Protein AF-A0A3D5P373-F1 (afdb_monomer)

Radius of gyration: 26.05 Å; Cα contacts (8 Å, |Δi|>4): 337; chains: 1; bounding box: 67×31×70 Å

pLDDT: mean 90.07, std 5.26, range [68.56, 98.38]

Sequence (192 aa):
IANFGSASASSGVGEIRVSDGIQCSETTLNWNDISPGEQFTTNQSISLVFSETMFPGDTPEIDLITATDTLRQVLHLRSPGPFDPSVTDNYGYRVFGSEDLAYTKAPTFNWYEIDRLNTGPGFPLNIHDEGDEEDATLVVQLPFPVKYYGRVYTQATVCSNGWVAMGVSPEVSFRNRTIPSPAGPYAMIAPF

Nearest PDB structures (foldseek):
  9fyn-assembly1_A  TM=6.570E-01  e=1.487E-01  Trueperella pyogenes
  8u01-assembly1_A  TM=3.762E-01  e=2.260E+00  Phocaeicola plebeius
  3zy7-assembly1_B  TM=3.314E-01  e=7.900E+00  Mus musculus

Structure (mmCIF, N/CA/C/O backbone):
data_AF-A0A3D5P373-F1
#
_entry.id   AF-A0A3D5P373-F1
#
loop_
_atom_site.group_PDB
_atom_site.id
_atom_site.type_symbol
_atom_site.label_atom_id
_atom_site.label_alt_id
_atom_site.label_comp_id
_atom_site.label_asym_id
_atom_site.label_entity_id
_atom_site.label_seq_id
_atom_site.pdbx_PDB_ins_code
_atom_site.Cartn_x
_atom_site.Cartn_y
_atom_site.Cartn_z
_atom_site.occupancy
_atom_site.B_iso_or_equiv
_atom_site.auth_seq_id
_atom_site.auth_comp_id
_atom_site.auth_asym_id
_atom_site.auth_atom_id
_atom_site.pdbx_PDB_model_num
ATOM 1 N N . ILE A 1 1 ? -22.237 3.006 28.352 1.00 78.56 1 ILE A N 1
ATOM 2 C CA . ILE A 1 1 ? -22.986 1.852 27.790 1.00 78.56 1 ILE A CA 1
ATOM 3 C C . ILE A 1 1 ? -24.469 2.160 27.948 1.00 78.56 1 ILE A C 1
ATOM 5 O O . ILE A 1 1 ? -24.850 2.573 29.034 1.00 78.56 1 ILE A O 1
ATOM 9 N N . ALA A 1 2 ? -25.282 2.031 26.901 1.00 80.81 2 ALA A N 1
ATOM 10 C CA . ALA A 1 2 ? -26.723 2.299 26.959 1.00 80.81 2 ALA A CA 1
ATOM 11 C C . ALA A 1 2 ? -27.509 1.014 26.682 1.00 80.81 2 ALA A C 1
ATOM 13 O O . ALA A 1 2 ? -27.131 0.259 25.786 1.00 80.81 2 ALA A O 1
ATOM 14 N N . ASN A 1 3 ? -28.583 0.765 27.434 1.00 82.69 3 ASN A N 1
ATOM 15 C CA . ASN A 1 3 ? -29.442 -0.396 27.220 1.00 82.69 3 ASN A CA 1
ATOM 16 C C . ASN A 1 3 ? -30.691 -0.004 26.415 1.00 82.69 3 ASN A C 1
ATOM 18 O O . ASN A 1 3 ? -31.627 0.579 26.955 1.00 82.69 3 ASN A O 1
ATOM 22 N N . PHE A 1 4 ? -30.723 -0.358 25.129 1.00 83.81 4 PHE A N 1
ATOM 23 C CA . PHE A 1 4 ? -31.891 -0.163 24.255 1.00 83.81 4 PHE A CA 1
ATOM 24 C C . PHE A 1 4 ? -32.815 -1.393 24.179 1.00 83.81 4 PHE A C 1
ATOM 26 O O . PHE A 1 4 ? -33.780 -1.394 23.415 1.00 83.81 4 PHE A O 1
ATOM 33 N N . GLY A 1 5 ? -32.512 -2.456 24.930 1.00 81.62 5 GLY A N 1
ATOM 34 C CA . GLY A 1 5 ? -33.303 -3.681 24.978 1.00 81.62 5 GLY A CA 1
ATOM 35 C C . GLY A 1 5 ? -34.534 -3.568 25.879 1.00 81.62 5 GLY A C 1
ATOM 36 O O . GLY A 1 5 ? -34.741 -2.583 26.582 1.00 81.62 5 GLY A O 1
ATOM 37 N N . SER A 1 6 ? -35.356 -4.618 25.882 1.00 86.19 6 SER A N 1
ATOM 38 C CA . SER A 1 6 ? -36.573 -4.704 26.702 1.00 86.19 6 SER A CA 1
ATOM 39 C C . SER A 1 6 ? -36.360 -5.348 28.080 1.00 86.19 6 SER A C 1
ATOM 41 O O . SER A 1 6 ? -37.318 -5.490 28.836 1.00 86.19 6 SER A O 1
ATOM 43 N N . ALA A 1 7 ? -35.135 -5.771 28.405 1.00 86.81 7 ALA A N 1
ATOM 44 C CA . ALA A 1 7 ? -34.771 -6.407 29.672 1.00 86.81 7 ALA A CA 1
ATOM 45 C C . ALA A 1 7 ? -33.550 -5.717 30.294 1.00 86.81 7 ALA A C 1
ATOM 47 O O . ALA A 1 7 ? -32.725 -5.155 29.573 1.00 86.81 7 ALA A O 1
ATOM 48 N N . SER A 1 8 ? -33.437 -5.753 31.624 1.00 84.81 8 SER A N 1
ATOM 49 C CA . SER A 1 8 ? -32.273 -5.201 32.321 1.00 84.81 8 SER A CA 1
ATOM 50 C C . SER A 1 8 ? -31.006 -5.966 31.946 1.00 84.81 8 SER A C 1
ATOM 52 O O . SER A 1 8 ? -30.991 -7.197 31.971 1.00 84.81 8 SER A O 1
ATOM 54 N N . ALA A 1 9 ? -29.938 -5.236 31.639 1.00 83.06 9 ALA A N 1
ATOM 55 C CA . ALA A 1 9 ? -28.603 -5.801 31.544 1.00 83.06 9 ALA A CA 1
ATOM 56 C C . ALA A 1 9 ? -28.054 -5.962 32.963 1.00 83.06 9 ALA A C 1
ATOM 58 O O . ALA A 1 9 ? -28.060 -4.999 33.730 1.00 83.06 9 ALA A O 1
ATOM 59 N N . SER A 1 10 ? -27.602 -7.161 33.323 1.00 86.81 10 SER A N 1
ATOM 60 C CA . SER A 1 10 ? -26.952 -7.388 34.612 1.00 86.81 10 SER A CA 1
ATOM 61 C C . SER A 1 10 ? -25.576 -6.724 34.659 1.00 86.81 10 SER A C 1
ATOM 63 O O . SER A 1 10 ? -24.918 -6.551 33.627 1.00 86.81 10 SER A O 1
ATOM 65 N N . SER A 1 11 ? -25.120 -6.409 35.867 1.00 88.56 11 SER A N 1
ATOM 66 C CA . SER A 1 11 ? -23.744 -6.031 36.154 1.00 88.56 11 SER A CA 1
ATOM 67 C C . SER A 1 11 ? -22.792 -7.071 35.584 1.00 88.56 11 SER A C 1
ATOM 69 O O . SER A 1 11 ? -23.089 -8.269 35.519 1.00 88.56 11 SER A O 1
ATOM 71 N N . GLY A 1 12 ? -21.659 -6.592 35.098 1.00 88.44 12 GLY A N 1
ATOM 72 C CA . GLY A 1 12 ? -20.774 -7.427 34.317 1.00 88.44 12 GLY A CA 1
ATOM 73 C C . GLY A 1 12 ? -19.436 -6.778 34.054 1.00 88.44 12 GLY A C 1
ATOM 74 O O . GLY A 1 12 ? -19.184 -5.621 34.394 1.00 88.44 12 GLY A O 1
ATOM 75 N N . VAL A 1 13 ? -18.586 -7.586 33.436 1.00 90.88 13 VAL A N 1
ATOM 76 C CA . VAL A 1 13 ? -17.274 -7.200 32.946 1.00 90.88 13 VAL A CA 1
ATOM 77 C C . VAL A 1 13 ? -17.213 -7.505 31.457 1.00 90.88 13 VAL A C 1
ATOM 79 O O . VAL A 1 13 ? -17.731 -8.528 31.000 1.00 90.88 13 VAL A O 1
ATOM 82 N N . GLY A 1 14 ? -16.597 -6.608 30.701 1.00 90.88 14 GLY A N 1
ATOM 83 C CA . GLY A 1 14 ? -16.311 -6.790 29.285 1.00 90.88 14 GLY A CA 1
ATOM 84 C C . GLY A 1 14 ? -14.823 -6.643 29.028 1.00 90.88 14 GLY A C 1
ATOM 85 O O . GLY A 1 14 ? -14.145 -5.891 29.725 1.00 90.88 14 GLY A O 1
ATOM 86 N N . GLU A 1 15 ? -14.327 -7.373 28.038 1.00 94.94 15 GLU A N 1
ATOM 87 C CA . GLU A 1 15 ? -12.959 -7.270 27.539 1.00 94.94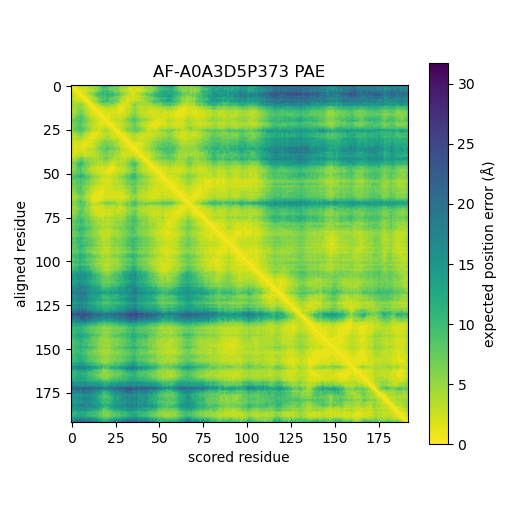 15 GLU A CA 1
ATOM 88 C C . GLU A 1 15 ? -12.877 -6.102 26.553 1.00 94.94 15 GLU A C 1
ATOM 90 O O . GLU A 1 15 ? -13.690 -5.995 25.636 1.00 94.94 15 GLU A O 1
ATOM 95 N N . ILE A 1 16 ? -11.894 -5.227 26.737 1.00 94.69 16 ILE A N 1
ATOM 96 C CA . ILE A 1 16 ? -11.556 -4.185 25.772 1.00 94.69 16 ILE A CA 1
ATOM 97 C C . ILE A 1 16 ? -10.534 -4.773 24.806 1.00 94.69 16 ILE A C 1
ATOM 99 O O . ILE A 1 16 ? -9.426 -5.136 25.206 1.00 94.69 16 ILE A O 1
ATOM 103 N N . ARG A 1 17 ? -10.890 -4.815 23.525 1.00 95.62 17 ARG A N 1
ATOM 104 C CA . ARG A 1 17 ? -9.990 -5.165 22.430 1.00 95.62 17 ARG A CA 1
ATOM 105 C C . ARG A 1 17 ? -9.795 -3.953 21.534 1.00 95.62 17 ARG A C 1
ATOM 107 O O . ARG A 1 17 ? -10.743 -3.242 21.225 1.00 95.62 17 ARG A O 1
ATOM 114 N N . VAL A 1 18 ? -8.560 -3.715 21.123 1.00 95.62 18 VAL A N 1
ATOM 115 C CA . VAL A 1 18 ? -8.194 -2.611 20.230 1.00 95.62 18 VAL A CA 1
ATOM 116 C C . VAL A 1 18 ? -7.565 -3.168 18.960 1.00 95.62 18 VAL A C 1
ATOM 118 O O . VAL A 1 18 ? -7.015 -4.271 18.984 1.00 95.62 18 VAL A O 1
ATOM 121 N N . SER A 1 19 ? -7.657 -2.426 17.856 1.00 94.81 19 SER A N 1
ATOM 122 C CA . SER A 1 19 ? -6.958 -2.778 16.617 1.00 94.81 19 SER A CA 1
ATOM 123 C C . SER A 1 19 ? -5.446 -2.913 16.809 1.00 94.81 19 SER A C 1
ATOM 125 O O . SER A 1 19 ? -4.847 -2.286 17.688 1.00 94.81 19 SER A O 1
ATOM 127 N N . ASP A 1 20 ? -4.824 -3.689 15.921 1.00 91.62 20 ASP A N 1
ATOM 128 C CA . ASP A 1 20 ? -3.372 -3.817 15.847 1.00 91.62 20 ASP A CA 1
ATOM 129 C C . ASP A 1 20 ? -2.694 -2.441 15.763 1.00 91.62 20 ASP A C 1
ATOM 131 O O . ASP A 1 20 ? -3.172 -1.510 15.111 1.00 91.62 20 ASP A O 1
ATOM 135 N N . GLY A 1 21 ? -1.556 -2.308 16.447 1.00 91.00 21 GLY A N 1
ATOM 136 C CA . GLY A 1 21 ? -0.834 -1.041 16.526 1.00 91.00 21 GLY A CA 1
ATOM 137 C C . GLY A 1 21 ? -1.411 -0.048 17.539 1.00 91.00 21 GLY A C 1
ATOM 138 O O . GLY A 1 21 ? -0.974 1.102 17.543 1.00 91.00 21 GLY A O 1
ATOM 139 N N . ILE A 1 22 ? -2.341 -0.465 18.404 1.00 94.88 22 ILE A N 1
ATOM 140 C CA . ILE A 1 22 ? -2.790 0.303 19.571 1.00 94.88 22 ILE A CA 1
ATOM 141 C C . ILE A 1 22 ? -2.496 -0.490 20.841 1.00 94.88 22 ILE A C 1
ATOM 143 O O . ILE A 1 22 ? -2.782 -1.680 20.936 1.00 94.88 22 ILE A O 1
ATOM 147 N N . GLN A 1 23 ? -1.944 0.186 21.843 1.00 93.69 23 GLN A N 1
ATOM 148 C CA . GLN A 1 23 ? -1.860 -0.320 23.207 1.00 93.69 23 GLN A CA 1
ATOM 149 C C . GLN A 1 23 ? -2.896 0.394 24.070 1.00 93.69 23 GLN A C 1
ATOM 151 O O . GLN A 1 23 ? -3.011 1.618 24.019 1.00 93.69 23 GLN A O 1
ATOM 156 N N . CYS A 1 24 ? -3.635 -0.370 24.870 1.00 94.38 24 CYS A N 1
ATOM 157 C CA . CYS A 1 24 ? -4.610 0.154 25.818 1.00 94.38 24 CYS A CA 1
ATOM 158 C C . CYS A 1 24 ? -4.124 -0.100 27.248 1.00 94.38 24 CYS A C 1
ATOM 160 O O . CYS A 1 24 ? -3.655 -1.196 27.551 1.00 94.38 24 CYS A O 1
ATOM 162 N N . SER A 1 25 ? -4.240 0.898 28.127 1.00 93.69 25 SER A N 1
ATOM 163 C CA . SER A 1 25 ? -3.857 0.766 29.542 1.00 93.69 25 SER A CA 1
ATOM 164 C C . SER A 1 25 ? -4.735 -0.216 30.317 1.00 93.69 25 SER A C 1
ATOM 166 O O . SER A 1 25 ? -4.297 -0.770 31.318 1.00 93.69 25 SER A O 1
ATOM 168 N N . GLU A 1 26 ? -5.967 -0.419 29.854 1.00 90.50 26 GLU A N 1
ATOM 169 C CA . GLU A 1 26 ? -6.970 -1.271 30.482 1.00 90.50 26 GLU A CA 1
ATOM 170 C C . GLU A 1 26 ? -7.485 -2.287 29.469 1.00 90.50 26 GLU A C 1
ATOM 172 O O . GLU A 1 26 ? -7.777 -1.949 28.322 1.00 90.50 26 GLU A O 1
ATOM 177 N N . THR A 1 27 ? -7.648 -3.530 29.900 1.00 90.81 27 THR A N 1
ATOM 178 C CA . THR A 1 27 ? -8.196 -4.605 29.059 1.00 90.81 27 THR A CA 1
ATOM 179 C C . THR A 1 27 ? -9.595 -5.018 29.486 1.00 90.81 27 THR A C 1
ATOM 181 O O . THR A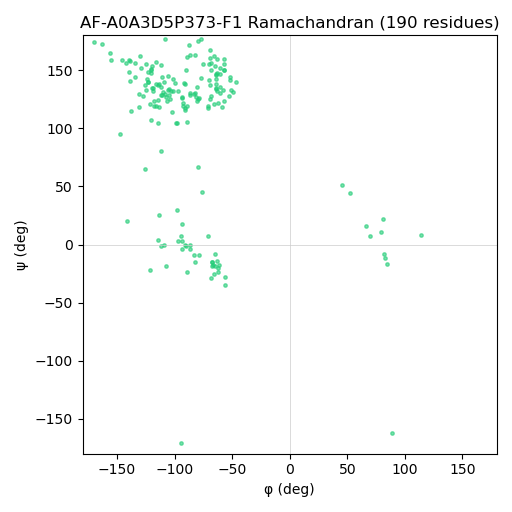 1 27 ? -10.186 -5.896 28.866 1.00 90.81 27 THR A O 1
ATOM 184 N N . THR A 1 28 ? -10.144 -4.402 30.538 1.00 92.38 28 THR A N 1
ATOM 185 C CA . THR A 1 28 ? -11.490 -4.708 31.024 1.00 92.38 28 THR A CA 1
ATOM 186 C C . THR A 1 28 ? -12.252 -3.458 31.443 1.00 92.38 28 THR A C 1
ATOM 188 O O . THR A 1 28 ? -11.672 -2.488 31.933 1.00 92.38 28 THR A O 1
ATOM 191 N N . LEU A 1 29 ? -13.570 -3.503 31.267 1.00 91.44 29 LEU A N 1
ATOM 192 C CA . LEU A 1 29 ? -14.513 -2.479 31.698 1.00 91.44 29 LEU A CA 1
ATOM 193 C C . LEU A 1 29 ? -15.607 -3.137 32.534 1.00 91.44 29 LEU A C 1
ATOM 195 O O . LEU A 1 29 ? -16.239 -4.088 32.078 1.00 91.44 29 LEU A O 1
ATOM 199 N N . ASN A 1 30 ? -15.853 -2.608 33.730 1.00 89.75 30 ASN A N 1
ATOM 200 C CA . ASN A 1 30 ? -16.925 -3.081 34.604 1.00 89.75 30 ASN A CA 1
ATOM 201 C C . ASN A 1 30 ? -18.131 -2.135 34.533 1.00 89.75 30 ASN A C 1
ATOM 203 O O . ASN A 1 30 ? -17.960 -0.913 34.477 1.00 89.75 30 ASN A O 1
ATOM 207 N N . TRP A 1 31 ? -19.343 -2.687 34.579 1.00 89.81 31 TRP A N 1
ATOM 208 C CA . TRP A 1 31 ? -20.587 -1.921 34.680 1.00 89.81 31 TRP A CA 1
ATOM 209 C C . TRP A 1 31 ? -21.545 -2.509 35.716 1.00 89.81 31 TRP A C 1
ATOM 211 O O . TRP A 1 31 ? -21.506 -3.699 36.033 1.00 89.81 31 TRP A O 1
ATOM 221 N N . ASN A 1 32 ? -22.426 -1.651 36.226 1.00 90.31 32 ASN A N 1
ATOM 222 C CA . ASN A 1 32 ? -23.526 -2.035 37.112 1.00 90.31 32 ASN A CA 1
ATOM 223 C C . ASN A 1 32 ? -24.769 -2.425 36.304 1.00 90.31 32 ASN A C 1
ATOM 225 O O . ASN A 1 32 ? -24.807 -2.194 35.100 1.00 90.31 32 ASN A O 1
ATOM 229 N N . ASP A 1 33 ? -25.798 -2.961 36.965 1.00 89.44 33 ASP A N 1
ATOM 230 C CA . ASP A 1 33 ? -27.080 -3.250 36.314 1.00 89.44 33 ASP A CA 1
ATOM 231 C C . ASP A 1 33 ? -27.611 -2.017 35.550 1.00 89.44 33 ASP A C 1
ATOM 233 O O . ASP A 1 33 ? -27.629 -0.903 36.082 1.00 89.44 33 ASP A O 1
ATOM 237 N N . ILE A 1 34 ? -28.052 -2.216 34.305 1.00 90.44 34 ILE A N 1
ATOM 238 C CA . ILE A 1 34 ? -28.588 -1.164 33.428 1.00 90.44 34 ILE A CA 1
ATOM 239 C C . ILE A 1 34 ? -30.019 -1.534 33.044 1.00 90.44 34 ILE A C 1
ATOM 241 O O . ILE A 1 34 ? -30.247 -2.445 32.243 1.00 90.44 34 ILE A O 1
ATOM 245 N N . SER A 1 35 ? -31.001 -0.832 33.604 1.00 91.44 35 SER A N 1
ATOM 246 C CA . SER A 1 35 ? -32.417 -1.023 33.263 1.00 91.44 35 SER A CA 1
ATOM 247 C C . SER A 1 35 ? -32.713 -0.676 31.791 1.00 91.44 35 SER A C 1
ATOM 249 O O . SER A 1 35 ? -31.947 0.064 31.171 1.00 91.44 35 SER A O 1
ATOM 251 N N . PRO A 1 36 ? -33.820 -1.175 31.207 1.00 91.38 36 PRO A N 1
ATOM 252 C CA . PRO A 1 36 ? -34.257 -0.778 29.867 1.00 91.38 36 PRO A CA 1
ATOM 253 C C . PRO A 1 36 ? -34.365 0.746 29.718 1.00 91.38 36 PRO A C 1
ATOM 255 O O . PRO A 1 36 ? -35.033 1.396 30.520 1.00 91.38 36 PRO A O 1
ATOM 258 N N . GLY A 1 37 ? -33.724 1.313 28.695 1.00 90.31 37 GLY A N 1
ATOM 259 C CA . GLY A 1 37 ? -33.701 2.754 28.417 1.00 90.31 37 GLY A CA 1
ATOM 260 C C . GLY A 1 37 ? -32.675 3.561 29.223 1.00 90.31 37 GLY A C 1
ATOM 261 O O . GLY A 1 37 ? -32.465 4.733 28.913 1.00 90.31 37 GLY A O 1
ATOM 262 N N . GLU A 1 38 ? -32.015 2.955 30.213 1.00 92.25 38 GLU A N 1
ATOM 263 C CA . GLU A 1 38 ? -31.007 3.621 31.043 1.00 92.25 38 GLU A CA 1
ATOM 264 C C . GLU A 1 38 ? -29.603 3.564 30.425 1.00 92.25 38 GLU A C 1
ATOM 266 O O . GLU A 1 38 ? -29.291 2.759 29.536 1.00 92.25 38 GLU A O 1
ATOM 271 N N . GLN A 1 39 ? -28.727 4.431 30.933 1.00 89.69 39 GLN A N 1
ATOM 272 C CA . GLN A 1 39 ? -27.319 4.488 30.554 1.00 89.69 39 GLN A CA 1
ATOM 273 C C . GLN A 1 39 ? -26.417 4.344 31.777 1.00 89.69 39 GLN A C 1
ATOM 275 O O . GLN A 1 39 ? -26.680 4.899 32.839 1.00 89.69 39 GLN A O 1
ATOM 280 N N . PHE A 1 40 ? -25.306 3.636 31.596 1.00 87.50 40 PHE A N 1
ATOM 281 C CA . PHE A 1 40 ? -24.213 3.563 32.555 1.00 87.50 40 PHE A CA 1
ATOM 282 C C . PHE A 1 40 ? -22.995 4.337 32.049 1.00 87.50 40 PHE A C 1
ATOM 284 O O . PHE A 1 40 ? -22.506 4.098 30.934 1.00 87.50 40 PHE A O 1
ATOM 291 N N . THR A 1 41 ? -22.471 5.198 32.919 1.00 87.00 41 THR A N 1
ATOM 292 C CA . THR A 1 41 ? -21.231 5.955 32.726 1.00 87.00 41 THR A CA 1
ATOM 293 C C . THR A 1 41 ? -20.256 5.577 33.834 1.00 87.00 41 THR A C 1
ATOM 295 O O . THR A 1 41 ? -20.634 5.524 35.002 1.00 87.00 41 THR A O 1
ATOM 298 N N . THR A 1 42 ? -19.000 5.323 33.475 1.00 85.31 42 THR A N 1
ATOM 299 C CA . THR A 1 42 ? -17.920 5.059 34.431 1.00 85.31 42 THR A CA 1
ATOM 300 C C . THR A 1 42 ? -16.913 6.203 34.425 1.00 85.31 42 THR A C 1
ATOM 302 O O . THR A 1 42 ? -16.746 6.882 33.414 1.00 85.31 42 THR A O 1
ATOM 305 N N . ASN A 1 43 ? -16.217 6.378 35.547 1.00 85.50 43 ASN A N 1
ATOM 306 C CA . ASN A 1 43 ? -15.062 7.269 35.650 1.00 85.50 43 ASN A CA 1
ATOM 307 C C . ASN A 1 43 ? -13.742 6.549 35.319 1.00 85.50 43 ASN A C 1
ATOM 309 O O . ASN A 1 43 ? -12.682 7.173 35.359 1.00 85.50 43 ASN A O 1
ATOM 313 N N . GLN A 1 44 ? -13.787 5.242 35.022 1.00 85.81 44 GLN A N 1
ATOM 314 C CA . GLN A 1 44 ? -12.617 4.499 34.559 1.00 85.81 44 GLN A CA 1
ATOM 315 C C . GLN A 1 44 ? -12.104 5.141 33.270 1.00 85.81 44 GLN A C 1
ATOM 317 O O . GLN A 1 44 ? -12.814 5.228 32.268 1.00 85.81 44 GLN A O 1
ATOM 322 N N . SER A 1 45 ? -10.868 5.620 33.324 1.00 85.12 45 SER A N 1
ATOM 323 C CA . SER A 1 45 ? -10.181 6.215 32.186 1.00 85.12 45 SER A CA 1
ATOM 324 C C . SER A 1 45 ? -9.407 5.122 31.464 1.00 85.12 45 SER A C 1
ATOM 326 O O . SER A 1 45 ? -8.746 4.314 32.111 1.00 85.12 45 SER A O 1
ATOM 328 N N . ILE A 1 46 ? -9.443 5.125 30.135 1.00 86.88 46 ILE A N 1
ATOM 329 C CA . ILE A 1 46 ? -8.533 4.317 29.322 1.00 86.88 46 ILE A CA 1
ATOM 330 C C . ILE A 1 46 ? -7.542 5.251 28.637 1.00 86.88 46 ILE A C 1
ATOM 332 O O . ILE A 1 46 ? -7.913 6.338 28.192 1.00 86.88 46 ILE A O 1
ATOM 336 N N . SER A 1 47 ? -6.280 4.841 28.572 1.00 91.31 47 SER A N 1
ATOM 337 C CA . SER A 1 47 ? -5.246 5.531 27.805 1.00 91.31 47 SER A CA 1
ATOM 338 C C . SER A 1 47 ? -4.868 4.676 26.610 1.00 91.31 47 SER A C 1
ATOM 340 O O . SER A 1 47 ? -4.608 3.482 26.759 1.00 91.31 47 SER A O 1
ATOM 342 N N . LEU A 1 48 ? -4.841 5.300 25.435 1.00 92.62 48 LEU A N 1
ATOM 343 C CA . LEU A 1 48 ? -4.488 4.654 24.178 1.00 92.62 48 LEU A CA 1
ATOM 344 C C . LEU A 1 48 ? -3.151 5.198 23.694 1.00 92.62 48 LEU A C 1
ATOM 346 O O . LEU A 1 48 ? -2.967 6.412 23.596 1.00 92.62 48 LEU A O 1
ATOM 350 N N . VAL A 1 49 ? -2.232 4.294 23.377 1.00 94.06 49 VAL A N 1
ATOM 351 C CA . VAL A 1 49 ? -0.950 4.618 22.754 1.00 94.06 49 VAL A CA 1
ATOM 352 C C . VAL A 1 49 ? -0.946 4.022 21.358 1.00 94.06 49 VAL A C 1
ATOM 354 O O . VAL A 1 49 ? -1.068 2.811 21.185 1.00 94.06 49 VAL A O 1
ATOM 357 N N . PHE A 1 50 ? -0.825 4.891 20.362 1.00 92.62 50 PHE A N 1
ATOM 358 C CA . PHE A 1 50 ? -0.834 4.526 18.953 1.00 92.62 50 PHE A CA 1
ATOM 359 C C . PHE A 1 50 ? 0.595 4.274 18.470 1.00 92.62 50 PHE A C 1
ATOM 361 O O . PHE A 1 50 ? 1.522 5.001 18.8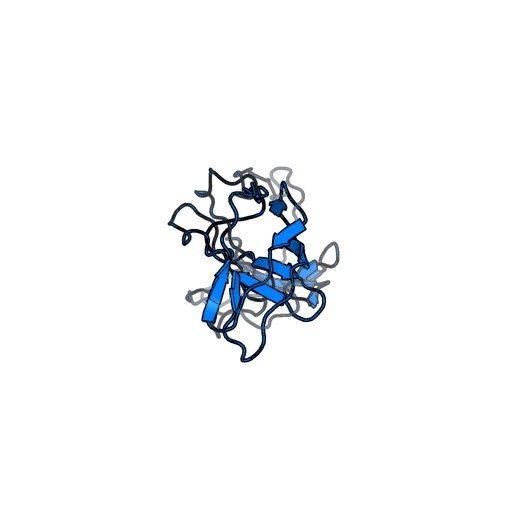28 1.00 92.62 50 PHE A O 1
ATOM 368 N N . SER A 1 51 ? 0.773 3.235 17.662 1.00 92.56 51 SER A N 1
ATOM 369 C CA . SER A 1 51 ? 2.048 2.911 17.024 1.00 92.56 51 SER A CA 1
ATOM 370 C C . SER A 1 51 ? 2.434 3.951 15.971 1.00 92.56 51 SER A C 1
ATOM 372 O O . SER A 1 51 ? 1.579 4.585 15.355 1.00 92.56 51 SER A O 1
ATOM 374 N N . GLU A 1 52 ? 3.733 4.048 15.683 1.00 90.56 52 GLU A N 1
ATOM 375 C CA . GLU A 1 52 ? 4.262 4.865 14.577 1.00 90.56 52 GLU A CA 1
ATOM 376 C C . GLU A 1 52 ? 3.826 4.376 13.184 1.00 90.56 52 GLU A C 1
ATOM 378 O O . GLU A 1 52 ? 4.090 5.022 12.173 1.00 90.56 52 GLU A O 1
ATOM 383 N N . THR A 1 53 ? 3.182 3.209 13.115 1.00 89.44 53 THR A N 1
ATOM 384 C CA . THR A 1 53 ? 2.631 2.648 11.882 1.00 89.44 53 THR A CA 1
ATOM 385 C C . THR A 1 53 ? 1.160 2.986 11.682 1.00 89.44 53 THR A C 1
ATOM 387 O O . THR A 1 53 ? 0.555 2.444 10.762 1.00 89.44 53 THR A O 1
ATOM 390 N N . MET A 1 54 ? 0.592 3.841 12.534 1.00 92.12 54 MET A N 1
ATOM 391 C CA . MET A 1 54 ? -0.757 4.358 12.375 1.00 92.12 54 MET A CA 1
ATOM 392 C C . MET A 1 54 ? -0.714 5.808 11.905 1.00 92.12 54 MET A C 1
ATOM 394 O O . MET A 1 54 ? 0.026 6.637 12.435 1.00 92.12 54 MET A O 1
ATOM 398 N N . PHE A 1 55 ? -1.510 6.110 10.893 1.00 93.88 55 PHE A N 1
ATOM 399 C CA . PHE A 1 55 ? -1.400 7.335 10.120 1.00 93.88 55 PHE A CA 1
ATOM 400 C C . PHE A 1 55 ? -2.752 8.041 9.994 1.00 93.88 55 PHE A C 1
ATOM 402 O O . PHE A 1 55 ? -3.804 7.419 10.164 1.00 93.88 55 PHE A O 1
ATOM 409 N N . PRO A 1 56 ? -2.761 9.338 9.638 1.00 94.38 56 PRO A N 1
ATOM 410 C CA . PRO A 1 56 ? -3.981 10.018 9.224 1.00 94.38 56 PRO A CA 1
ATOM 411 C C . PRO A 1 56 ? -4.791 9.196 8.209 1.00 94.38 56 PRO A C 1
ATOM 413 O O . PRO A 1 56 ? -4.238 8.549 7.316 1.00 94.38 56 PRO A O 1
ATOM 416 N N . GLY A 1 57 ? -6.112 9.219 8.371 1.00 93.12 57 GLY A N 1
ATOM 417 C CA . GLY A 1 57 ? -7.066 8.453 7.573 1.00 93.12 57 GLY A CA 1
ATOM 418 C C . GLY A 1 57 ? -7.275 6.997 7.998 1.00 93.12 57 GLY A C 1
ATOM 419 O O . GLY A 1 57 ? -8.237 6.390 7.529 1.00 93.12 57 GLY A O 1
ATOM 420 N N . ASP A 1 58 ? -6.447 6.440 8.889 1.00 93.44 58 ASP A N 1
ATOM 421 C CA . ASP A 1 58 ? -6.714 5.113 9.447 1.00 93.44 58 ASP A CA 1
ATOM 422 C C . ASP A 1 58 ? -7.959 5.147 10.357 1.00 93.44 58 ASP A C 1
ATOM 424 O O . ASP A 1 58 ? -8.299 6.168 10.965 1.00 93.44 58 ASP A O 1
ATOM 428 N N . THR A 1 59 ? -8.660 4.014 10.433 1.00 93.12 59 THR A N 1
ATOM 429 C CA . THR A 1 59 ? -9.927 3.869 11.172 1.00 93.12 59 THR A CA 1
ATOM 430 C C . THR A 1 59 ? -9.860 2.713 12.170 1.00 93.12 59 THR A C 1
ATOM 432 O O . THR A 1 59 ? -10.548 1.707 11.999 1.00 93.12 59 THR A O 1
ATOM 435 N N . PRO A 1 60 ? -8.995 2.798 13.197 1.00 94.50 60 PRO A N 1
ATOM 436 C CA . PRO A 1 60 ? -8.897 1.734 14.180 1.00 94.50 60 PRO A CA 1
ATOM 437 C C . PRO A 1 60 ? -10.188 1.595 14.991 1.00 94.50 60 PRO A C 1
ATOM 439 O O . PRO A 1 60 ? -10.944 2.545 15.197 1.00 94.50 60 PRO A O 1
ATOM 442 N N . GLU A 1 61 ? -10.408 0.392 15.492 1.00 95.19 61 GLU A N 1
ATOM 443 C CA . GLU A 1 61 ? -11.591 -0.010 16.233 1.00 95.19 61 GLU A CA 1
ATOM 444 C C . GLU A 1 61 ? -11.236 -0.265 17.702 1.00 95.19 61 GLU A C 1
ATOM 446 O O . GLU A 1 61 ? -10.162 -0.778 18.036 1.00 95.19 61 GLU A O 1
ATOM 451 N N . ILE A 1 62 ? -12.170 0.090 18.582 1.00 94.06 62 ILE A N 1
ATOM 452 C CA . ILE A 1 62 ? -12.210 -0.345 19.973 1.00 94.06 62 ILE A CA 1
ATOM 453 C C . ILE A 1 62 ? -13.481 -1.162 20.147 1.00 94.06 62 ILE A C 1
ATOM 455 O O . ILE A 1 62 ? -14.588 -0.647 19.988 1.00 94.06 62 ILE A O 1
ATOM 459 N N . ASP A 1 63 ? -13.309 -2.418 20.521 1.00 94.31 63 ASP A N 1
ATOM 460 C CA . ASP A 1 63 ? -14.385 -3.343 20.817 1.00 94.31 63 ASP A CA 1
ATOM 461 C C . ASP A 1 63 ? -14.485 -3.539 22.331 1.00 94.31 63 ASP A C 1
ATOM 463 O O . ASP A 1 63 ? -13.504 -3.862 23.000 1.00 94.31 63 ASP A O 1
ATOM 467 N N . LEU A 1 64 ? -15.689 -3.379 22.872 1.00 91.88 64 LEU A N 1
ATOM 468 C CA . LEU A 1 64 ? -16.060 -3.893 24.182 1.00 91.88 64 LEU A CA 1
ATOM 469 C C . LEU A 1 64 ? -16.795 -5.216 23.978 1.00 91.88 64 LEU A C 1
ATOM 471 O O . LEU A 1 64 ? -17.962 -5.241 23.581 1.00 91.88 64 LEU A O 1
ATOM 475 N N . ILE A 1 65 ? -16.105 -6.310 24.261 1.00 92.69 65 ILE A N 1
ATOM 476 C CA . ILE A 1 65 ? -16.608 -7.669 24.111 1.00 92.69 65 ILE A CA 1
ATOM 477 C C . ILE A 1 65 ? -17.224 -8.103 25.439 1.00 92.69 65 ILE A C 1
ATOM 479 O O . ILE A 1 65 ? -16.569 -8.118 26.479 1.00 92.69 65 ILE A O 1
ATOM 483 N N . THR A 1 66 ? -18.497 -8.468 25.408 1.00 87.88 66 THR A N 1
ATOM 484 C CA . THR A 1 66 ? -19.239 -9.008 26.553 1.00 87.88 66 THR A CA 1
ATOM 485 C C . THR A 1 66 ? -19.499 -10.502 26.349 1.00 87.88 66 THR A C 1
ATOM 487 O O . THR A 1 66 ? -19.183 -11.063 25.301 1.00 87.88 66 THR A O 1
ATOM 490 N N . ALA A 1 67 ? -20.114 -11.170 27.329 1.00 84.19 67 ALA A N 1
ATOM 491 C CA . ALA A 1 67 ? -20.460 -12.588 27.205 1.00 84.19 67 ALA A CA 1
ATOM 492 C C . ALA A 1 67 ? -21.451 -12.888 26.061 1.00 84.19 67 ALA A C 1
ATOM 494 O O . ALA A 1 67 ? -21.516 -14.023 25.592 1.00 84.19 67 ALA A O 1
ATOM 495 N N . THR A 1 68 ? -22.243 -11.899 25.637 1.00 82.69 68 THR A N 1
ATOM 496 C CA . THR A 1 68 ? -23.352 -12.090 24.690 1.00 82.69 68 THR A CA 1
ATOM 497 C C . THR A 1 68 ? -23.240 -11.257 23.421 1.00 82.69 68 THR A C 1
ATOM 499 O O . THR A 1 68 ? -23.887 -11.594 22.436 1.00 82.69 68 THR A O 1
ATOM 502 N N . ASP A 1 69 ? -22.477 -10.164 23.443 1.00 84.06 69 ASP A N 1
ATOM 503 C CA . ASP A 1 69 ? -22.430 -9.193 22.347 1.00 84.06 69 ASP A CA 1
ATOM 504 C C . ASP A 1 69 ? -21.115 -8.399 22.332 1.00 84.06 69 ASP A C 1
ATOM 506 O O . ASP A 1 69 ? -20.382 -8.377 23.323 1.00 84.06 69 ASP A O 1
ATOM 510 N N . THR A 1 70 ? -20.830 -7.721 21.223 1.00 87.75 70 THR A N 1
ATOM 511 C CA . THR A 1 70 ? -19.689 -6.814 21.065 1.00 87.75 70 THR A CA 1
ATOM 512 C C . THR A 1 70 ? -20.174 -5.417 20.702 1.00 87.75 70 THR A C 1
ATOM 514 O O . THR A 1 70 ? -20.796 -5.210 19.663 1.00 87.75 70 THR A O 1
ATOM 517 N N . LEU A 1 71 ? -19.841 -4.434 21.538 1.00 87.50 71 LEU A N 1
ATOM 518 C CA . LEU A 1 71 ? -20.033 -3.026 21.214 1.00 87.50 71 LEU A CA 1
ATOM 519 C C . LEU A 1 71 ? -18.768 -2.492 20.543 1.00 87.50 71 LEU A C 1
ATOM 521 O O . LEU A 1 71 ? -17.722 -2.412 21.181 1.00 87.50 71 LEU A O 1
ATOM 525 N N . ARG A 1 72 ? -18.884 -2.083 19.280 1.00 91.44 72 ARG A N 1
ATOM 526 C CA . ARG A 1 72 ? -17.779 -1.531 18.495 1.00 91.44 72 ARG A CA 1
ATOM 527 C C . ARG A 1 72 ? -17.839 -0.013 18.412 1.00 91.44 72 ARG A C 1
ATOM 529 O O . ARG A 1 72 ? -18.868 0.550 18.041 1.00 91.44 72 ARG A O 1
ATOM 536 N N . GLN A 1 73 ? -16.708 0.632 18.663 1.00 90.06 73 GLN A N 1
ATOM 537 C CA . GLN A 1 73 ? -16.478 2.043 18.388 1.00 90.06 73 GLN A CA 1
ATOM 538 C C . GLN A 1 73 ? -15.346 2.192 17.371 1.00 90.06 73 GLN A C 1
ATOM 540 O O . GLN A 1 73 ? -14.206 1.825 17.640 1.00 90.06 73 GLN A O 1
ATOM 545 N N . VAL A 1 74 ? -15.648 2.795 16.222 1.00 94.12 74 VAL A N 1
ATOM 546 C CA . VAL A 1 74 ? -14.626 3.196 15.246 1.00 94.12 74 VAL A CA 1
ATOM 547 C C . VAL A 1 74 ? -14.057 4.549 15.664 1.00 94.12 74 VAL A C 1
ATOM 549 O O . VAL A 1 74 ? -14.805 5.495 15.935 1.00 94.12 74 VAL A O 1
ATOM 552 N N . LEU A 1 75 ? -12.735 4.650 15.731 1.00 91.12 75 LEU A N 1
ATOM 553 C CA . LEU A 1 75 ? -12.038 5.915 15.890 1.00 91.12 75 LEU A CA 1
ATOM 554 C C . LEU A 1 75 ? -11.678 6.446 14.506 1.00 91.12 75 LEU A C 1
ATOM 556 O O . LEU A 1 75 ? -10.913 5.832 13.769 1.00 91.12 75 LEU A O 1
ATOM 560 N N . HIS A 1 76 ? -12.199 7.615 14.160 1.00 87.31 76 HIS A N 1
ATOM 561 C CA . HIS A 1 76 ? -11.790 8.303 12.944 1.00 87.31 76 HIS A CA 1
ATOM 562 C C . HIS A 1 76 ? -10.597 9.196 13.267 1.00 87.31 76 HIS A C 1
ATOM 564 O O . HIS A 1 76 ? -10.753 10.241 13.904 1.00 87.31 76 HIS A O 1
ATOM 570 N N . LEU A 1 77 ? -9.399 8.780 12.847 1.00 89.94 77 LEU A N 1
ATOM 571 C CA . LEU A 1 77 ? -8.244 9.671 12.877 1.00 89.94 77 LEU A CA 1
ATOM 572 C C . LEU A 1 77 ? -8.469 10.828 11.896 1.00 89.94 77 LEU A C 1
ATOM 574 O O . LEU A 1 77 ? -9.327 10.773 11.012 1.00 89.94 77 LEU A O 1
ATOM 578 N N . ARG A 1 78 ? -7.696 11.905 12.054 1.00 92.62 78 ARG A N 1
ATOM 579 C CA . ARG A 1 78 ? -7.789 13.061 11.152 1.00 92.62 78 ARG A CA 1
ATOM 580 C C . ARG A 1 78 ? -7.553 12.639 9.699 1.00 92.62 78 ARG A C 1
ATOM 582 O O . ARG A 1 78 ? -6.770 11.726 9.447 1.00 92.62 78 ARG A O 1
ATOM 589 N N . SER A 1 79 ? -8.159 13.345 8.750 1.00 93.69 79 SER A N 1
ATOM 590 C CA . SER A 1 79 ? -7.873 13.141 7.327 1.00 93.69 79 SER A CA 1
ATOM 591 C C . SER A 1 79 ? -6.411 13.487 6.988 1.00 93.69 79 SER A C 1
ATOM 593 O O . SER A 1 79 ? -5.859 14.409 7.607 1.00 93.69 79 SER A O 1
ATOM 595 N N . PRO A 1 80 ? -5.788 12.794 6.012 1.00 95.62 80 PRO A N 1
ATOM 596 C CA . PRO A 1 80 ? -4.468 13.160 5.503 1.00 95.62 80 PRO A CA 1
ATOM 597 C C . PRO A 1 80 ? -4.465 14.562 4.887 1.00 95.62 80 PRO A C 1
ATOM 599 O O . PRO A 1 80 ? -5.377 14.926 4.141 1.00 95.62 80 PRO A O 1
ATOM 602 N N . GLY A 1 81 ? -3.445 15.346 5.218 1.00 95.25 81 GLY A N 1
ATOM 603 C CA . GLY A 1 81 ? -3.098 16.599 4.562 1.00 95.25 81 GLY A CA 1
ATOM 604 C C . GLY A 1 81 ? -2.044 16.404 3.463 1.00 95.25 81 GLY A C 1
ATOM 605 O O . GLY A 1 81 ? -1.705 15.275 3.125 1.00 95.25 81 GLY A O 1
ATOM 606 N N . PRO A 1 82 ? -1.505 17.503 2.905 1.00 93.69 82 PRO A N 1
ATOM 607 C CA . PRO A 1 82 ? -0.515 17.447 1.823 1.00 93.69 82 PRO A CA 1
ATOM 608 C C . PRO A 1 82 ? 0.850 16.871 2.235 1.00 93.69 82 PRO A C 1
ATOM 610 O O . PRO A 1 82 ? 1.605 16.464 1.365 1.00 93.69 82 PRO A O 1
ATOM 613 N N . PHE A 1 83 ? 1.154 16.838 3.536 1.00 95.38 83 PHE A N 1
ATOM 614 C CA . PHE A 1 83 ? 2.410 16.316 4.102 1.00 95.38 83 PHE A CA 1
ATOM 615 C C . PHE A 1 83 ? 2.175 15.053 4.939 1.00 95.38 83 PHE A C 1
ATOM 617 O O . PHE A 1 83 ? 2.880 14.802 5.920 1.00 95.38 83 PHE A O 1
ATOM 624 N N . ASP A 1 84 ? 1.098 14.333 4.624 1.00 96.19 84 ASP A N 1
ATOM 625 C CA . ASP A 1 84 ? 0.759 13.062 5.237 1.00 96.19 84 ASP A CA 1
ATOM 626 C C . ASP A 1 84 ? 0.681 11.970 4.169 1.00 96.19 84 ASP A C 1
ATOM 628 O O . ASP A 1 84 ? 0.194 12.223 3.062 1.00 96.19 84 ASP A O 1
ATOM 632 N N . PRO A 1 85 ? 1.040 10.725 4.523 1.00 95.75 85 PRO A N 1
ATOM 633 C CA . PRO A 1 85 ? 0.883 9.605 3.615 1.00 95.75 85 PRO A CA 1
ATOM 634 C C . PRO A 1 85 ? -0.582 9.397 3.231 1.00 95.75 85 PRO A C 1
ATOM 636 O O . PRO A 1 85 ? -1.498 9.652 4.023 1.00 95.75 85 PRO A O 1
ATOM 639 N N . SER A 1 86 ? -0.803 8.852 2.033 1.00 94.31 86 SER A N 1
ATOM 640 C CA . SER A 1 86 ? -2.148 8.566 1.531 1.00 94.31 86 SER A CA 1
ATOM 641 C C . SER A 1 86 ? -2.921 7.650 2.479 1.00 94.31 86 SER A C 1
ATOM 643 O O . SER A 1 86 ? -2.337 6.881 3.244 1.00 94.31 86 SER A O 1
ATOM 645 N N . VAL A 1 87 ? -4.251 7.648 2.368 1.00 93.88 87 VAL A N 1
ATOM 646 C CA . VAL A 1 87 ? -5.040 6.557 2.955 1.00 93.88 87 VAL A CA 1
ATOM 647 C C . VAL A 1 87 ? -4.571 5.218 2.391 1.00 93.88 87 VAL A C 1
ATOM 649 O O . VAL A 1 87 ? -4.083 5.151 1.255 1.00 93.88 87 VAL A O 1
ATOM 652 N N . THR A 1 88 ? -4.707 4.161 3.188 1.00 92.12 88 THR A N 1
ATOM 653 C CA . THR A 1 88 ? -4.475 2.813 2.676 1.00 92.12 88 THR A CA 1
ATOM 654 C C . THR A 1 88 ? -5.492 2.476 1.594 1.00 92.12 88 THR A C 1
ATOM 656 O O . THR A 1 88 ? -6.667 2.833 1.687 1.00 92.12 88 THR A O 1
ATOM 659 N N . ASP A 1 89 ? -5.045 1.758 0.575 1.00 92.00 89 ASP A N 1
ATOM 660 C CA . ASP A 1 89 ? -5.934 1.076 -0.348 1.00 92.00 89 ASP A CA 1
ATOM 661 C C . ASP A 1 89 ? -6.509 -0.212 0.268 1.00 92.00 89 ASP A C 1
ATOM 663 O O . ASP A 1 89 ? -6.145 -0.626 1.374 1.00 92.00 89 ASP A O 1
ATOM 667 N N . ASN A 1 90 ? -7.393 -0.873 -0.484 1.00 91.94 90 ASN A N 1
ATOM 668 C CA . ASN A 1 90 ? -8.071 -2.105 -0.069 1.00 91.94 90 ASN A CA 1
ATOM 669 C C . ASN A 1 90 ? -7.136 -3.311 0.128 1.00 91.94 90 ASN A C 1
ATOM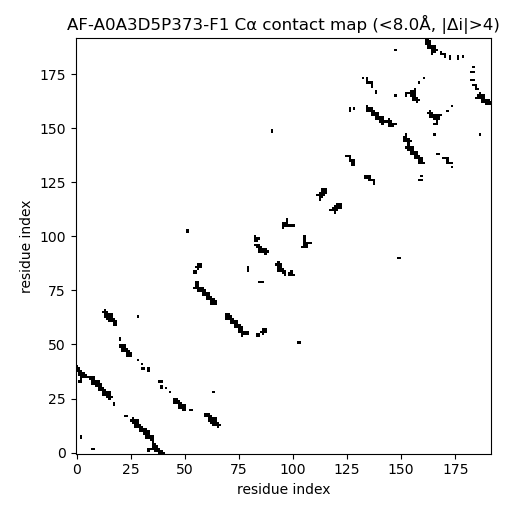 671 O O . ASN A 1 90 ? -7.552 -4.300 0.728 1.00 91.94 90 ASN A O 1
ATOM 675 N N . TYR A 1 91 ? -5.923 -3.288 -0.428 1.00 93.06 91 TYR A N 1
ATOM 676 C CA . TYR A 1 91 ? -4.947 -4.359 -0.239 1.00 93.06 91 TYR A CA 1
ATOM 677 C C . TYR A 1 91 ? -4.056 -4.114 0.988 1.00 93.06 91 TYR A C 1
ATOM 679 O O . TYR A 1 91 ? -3.526 -5.071 1.555 1.00 93.06 91 TYR A O 1
ATOM 687 N N . GLY A 1 92 ? -3.912 -2.858 1.413 1.00 90.62 92 GLY A N 1
ATOM 688 C CA . GLY A 1 92 ? -3.096 -2.445 2.554 1.00 90.62 92 GLY A CA 1
ATOM 689 C C . GLY A 1 92 ? -1.887 -1.581 2.180 1.00 90.62 92 GLY A C 1
ATOM 690 O O . GLY A 1 92 ? -1.018 -1.361 3.026 1.00 90.62 92 GLY A O 1
ATOM 691 N N . TYR A 1 93 ? -1.760 -1.143 0.923 1.00 91.75 93 TYR A N 1
ATOM 692 C CA . TYR A 1 93 ? -0.678 -0.249 0.509 1.00 91.75 93 TYR A CA 1
ATOM 693 C C . TYR A 1 93 ? -1.075 1.216 0.662 1.00 91.75 93 TYR A C 1
ATOM 695 O O . TYR A 1 93 ? -2.233 1.595 0.529 1.00 91.75 93 TYR A O 1
ATOM 703 N N . ARG A 1 94 ? -0.076 2.057 0.927 1.00 92.94 94 ARG A N 1
ATOM 704 C CA . ARG A 1 94 ? -0.198 3.515 0.992 1.00 92.94 94 ARG A CA 1
ATOM 705 C C . ARG A 1 94 ? 1.043 4.164 0.403 1.00 92.94 94 ARG A C 1
ATOM 707 O O . ARG A 1 94 ? 2.113 3.555 0.373 1.00 92.94 94 ARG A O 1
ATOM 714 N N . VAL A 1 95 ? 0.887 5.398 -0.047 1.00 92.62 95 VAL A N 1
ATOM 715 C CA . VAL A 1 95 ? 1.955 6.195 -0.645 1.00 92.62 95 VAL A CA 1
ATOM 716 C C . VAL A 1 95 ? 2.537 7.120 0.412 1.00 92.62 95 VAL A C 1
ATOM 718 O O . VAL A 1 95 ? 1.784 7.792 1.113 1.00 92.62 95 VAL A O 1
ATOM 721 N N . PHE A 1 96 ? 3.867 7.149 0.496 1.00 94.81 96 PHE A N 1
ATOM 722 C CA . PHE A 1 96 ? 4.616 8.163 1.231 1.00 94.81 96 PHE A CA 1
ATOM 723 C C . PHE A 1 96 ? 5.297 9.093 0.230 1.00 94.81 96 PHE A C 1
ATOM 725 O O . PHE A 1 96 ? 6.001 8.623 -0.668 1.00 94.81 96 PHE A O 1
ATOM 732 N N . GLY A 1 97 ? 5.080 10.394 0.380 1.00 92.19 97 GLY A N 1
ATOM 733 C CA . GLY A 1 97 ? 5.783 11.430 -0.361 1.00 92.19 97 GLY A CA 1
ATOM 734 C C . GLY A 1 97 ? 7.140 11.759 0.259 1.00 92.19 97 GLY A C 1
ATOM 735 O O . GLY A 1 97 ? 7.403 11.485 1.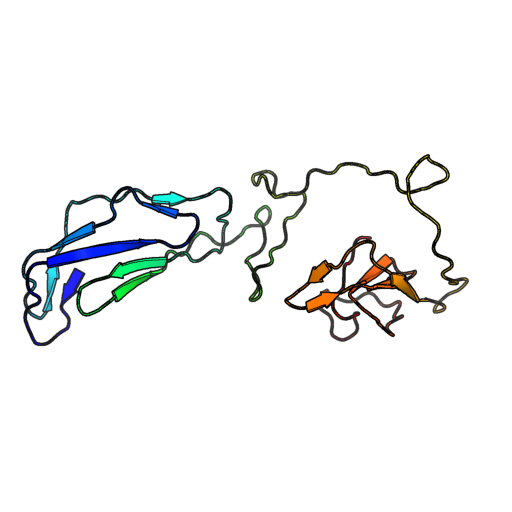427 1.00 92.19 97 GLY A O 1
ATOM 736 N N . SER A 1 98 ? 8.009 12.416 -0.511 1.00 91.06 98 SER A N 1
ATOM 737 C CA . SER A 1 98 ? 9.274 12.964 0.003 1.00 91.06 98 SER A CA 1
ATOM 738 C C . SER A 1 98 ? 9.078 14.118 0.993 1.00 91.06 98 SER A C 1
ATOM 740 O O . SER A 1 98 ? 10.017 14.504 1.683 1.00 91.06 98 SER A O 1
ATOM 742 N N . GLU A 1 99 ? 7.875 14.691 1.046 1.00 92.62 99 GLU A N 1
ATOM 743 C CA . GLU A 1 99 ? 7.511 15.793 1.941 1.00 92.62 99 GLU A CA 1
ATOM 744 C C . GLU A 1 99 ? 6.880 15.306 3.260 1.00 92.62 99 GLU A C 1
ATOM 746 O O . GLU A 1 99 ? 6.658 16.109 4.166 1.00 92.62 99 GLU A O 1
ATOM 751 N N . ASP A 1 100 ? 6.670 13.993 3.415 1.00 95.12 100 ASP A N 1
ATOM 752 C CA . ASP A 1 100 ? 6.113 13.344 4.611 1.00 95.12 100 ASP A CA 1
ATOM 753 C C . ASP A 1 100 ? 7.158 13.250 5.746 1.00 95.12 100 ASP A C 1
ATOM 755 O O . ASP A 1 100 ? 7.332 12.220 6.396 1.00 95.12 100 ASP A O 1
ATOM 759 N N . LEU A 1 101 ? 7.882 14.343 6.003 1.00 93.00 101 LEU A N 1
ATOM 760 C CA . LEU A 1 101 ? 9.077 14.399 6.860 1.00 93.00 101 LEU A CA 1
ATOM 761 C C . LEU A 1 101 ? 8.821 14.016 8.327 1.00 93.00 101 LEU A C 1
ATOM 763 O O . LEU A 1 101 ? 9.762 13.735 9.068 1.00 93.00 101 LEU A O 1
ATOM 767 N N . ALA A 1 102 ? 7.559 14.022 8.761 1.00 92.50 102 ALA A N 1
ATOM 768 C CA . ALA A 1 102 ? 7.155 13.612 10.103 1.00 92.50 102 ALA A CA 1
ATOM 769 C C . ALA A 1 102 ? 7.093 12.083 10.284 1.00 92.50 102 ALA A C 1
ATOM 771 O O . ALA A 1 102 ? 6.926 11.614 11.411 1.00 92.50 102 ALA A O 1
ATOM 772 N N . TYR A 1 103 ? 7.213 11.303 9.205 1.00 92.88 103 TYR A N 1
ATOM 773 C CA . TYR A 1 103 ? 6.995 9.860 9.217 1.00 92.88 103 TYR A CA 1
ATOM 774 C C . TYR A 1 103 ? 8.288 9.104 8.927 1.00 92.88 103 TYR A C 1
ATOM 776 O O . TYR A 1 103 ? 8.890 9.251 7.870 1.00 92.88 103 TYR A O 1
ATOM 784 N N . THR A 1 104 ? 8.677 8.203 9.829 1.00 91.25 104 THR A N 1
ATOM 785 C CA . THR A 1 104 ? 9.887 7.368 9.689 1.00 91.25 104 THR A CA 1
ATOM 786 C C . THR A 1 104 ? 9.849 6.438 8.473 1.00 91.25 104 THR A C 1
ATOM 788 O O . THR A 1 104 ? 10.891 5.976 8.015 1.00 91.25 104 THR A O 1
ATOM 791 N N . LYS A 1 105 ? 8.652 6.165 7.938 1.00 91.25 105 LYS A N 1
ATOM 792 C CA . LYS A 1 105 ? 8.449 5.402 6.699 1.00 91.25 105 LYS A CA 1
ATOM 793 C C . LYS A 1 105 ? 8.617 6.229 5.424 1.00 91.25 105 LYS A C 1
ATOM 795 O O . LYS A 1 105 ? 8.711 5.629 4.354 1.00 91.25 105 LYS A O 1
ATOM 800 N N . ALA A 1 106 ? 8.621 7.559 5.513 1.00 93.12 106 ALA A N 1
ATOM 801 C CA . ALA A 1 106 ? 8.850 8.395 4.347 1.00 93.12 106 ALA A CA 1
ATOM 802 C C . ALA A 1 106 ? 10.272 8.165 3.813 1.00 93.12 106 ALA A C 1
ATOM 804 O O . ALA A 1 106 ? 11.215 8.033 4.600 1.00 93.12 106 ALA A O 1
ATOM 805 N N . PRO A 1 107 ? 10.449 8.071 2.486 1.00 88.25 107 PRO A N 1
ATOM 806 C CA . PRO A 1 107 ? 11.757 7.805 1.918 1.00 88.25 107 PRO A CA 1
ATOM 807 C C . PRO A 1 107 ? 12.676 9.014 2.118 1.00 88.25 107 PRO A C 1
ATOM 809 O O . PRO A 1 107 ? 12.382 10.120 1.670 1.00 88.25 107 PRO A O 1
ATOM 812 N N . THR A 1 108 ? 13.839 8.788 2.722 1.00 88.06 108 THR A N 1
ATOM 813 C CA . THR A 1 108 ? 14.944 9.748 2.645 1.00 88.06 108 THR A CA 1
ATOM 814 C C . THR A 1 108 ? 15.637 9.568 1.305 1.00 88.06 108 THR A C 1
ATOM 816 O O . THR A 1 108 ? 16.081 8.463 0.983 1.00 88.06 108 THR A O 1
ATOM 819 N N . PHE A 1 109 ? 15.757 10.645 0.527 1.00 86.56 109 PHE A N 1
ATOM 820 C CA . PHE A 1 109 ? 16.507 10.599 -0.722 1.00 86.56 109 PHE A CA 1
ATOM 821 C C . PHE A 1 109 ? 17.948 10.147 -0.460 1.00 86.56 109 PHE A C 1
ATOM 823 O O . PHE A 1 109 ? 18.676 10.757 0.325 1.00 86.56 109 PHE A O 1
ATOM 830 N N . ASN A 1 110 ? 18.350 9.079 -1.138 1.00 89.00 110 ASN A N 1
ATOM 831 C CA . ASN A 1 110 ? 19.707 8.566 -1.119 1.00 89.00 110 ASN A CA 1
ATOM 832 C C . ASN A 1 110 ? 20.082 8.171 -2.544 1.00 89.00 110 ASN A C 1
ATOM 834 O O . ASN A 1 110 ? 19.471 7.262 -3.109 1.00 89.00 110 ASN A O 1
ATOM 838 N N . TRP A 1 111 ? 21.063 8.864 -3.123 1.00 90.62 111 TRP A N 1
ATOM 839 C CA . TRP A 1 111 ? 21.535 8.535 -4.462 1.00 90.62 111 TRP A CA 1
ATOM 840 C C . TRP A 1 111 ? 22.122 7.125 -4.463 1.00 90.62 111 TRP A C 1
ATOM 842 O O . TRP A 1 111 ? 23.063 6.830 -3.723 1.00 90.62 111 TRP A O 1
ATOM 852 N N . TYR A 1 112 ? 21.567 6.263 -5.308 1.00 90.00 112 TYR A N 1
ATOM 853 C CA . TYR A 1 112 ? 22.097 4.934 -5.554 1.00 90.00 112 TYR A CA 1
ATOM 854 C C . TYR A 1 112 ? 22.562 4.867 -7.000 1.00 90.00 112 TYR A C 1
ATOM 856 O O . TYR A 1 112 ? 21.747 4.810 -7.918 1.00 90.00 112 TYR A O 1
ATOM 864 N N . GLU A 1 113 ? 23.877 4.913 -7.191 1.00 93.88 113 GLU A N 1
ATOM 865 C CA . GLU A 1 113 ? 24.468 4.850 -8.520 1.00 93.88 113 GLU A CA 1
ATOM 866 C C . GLU A 1 113 ? 24.206 3.478 -9.144 1.00 93.88 113 GLU A C 1
ATOM 868 O O . GLU A 1 113 ? 24.608 2.448 -8.597 1.00 93.88 113 GLU A O 1
ATOM 873 N N . ILE A 1 114 ? 23.529 3.466 -10.291 1.00 90.75 114 ILE A N 1
ATOM 874 C CA . ILE A 1 114 ? 23.211 2.241 -11.031 1.00 90.75 114 ILE A CA 1
ATOM 875 C C . ILE A 1 114 ? 24.049 2.101 -12.297 1.00 90.75 114 ILE A C 1
ATOM 877 O O . ILE A 1 114 ? 24.167 0.988 -12.808 1.00 90.75 114 ILE A O 1
ATOM 881 N N . ASP A 1 115 ? 24.646 3.182 -12.800 1.00 90.69 115 ASP A N 1
ATOM 882 C CA . ASP A 1 115 ? 25.424 3.136 -14.027 1.00 90.69 115 ASP A CA 1
ATOM 883 C C . ASP A 1 115 ? 26.736 2.386 -13.799 1.00 90.69 115 ASP A C 1
ATOM 885 O O . ASP A 1 115 ? 27.604 2.789 -13.020 1.00 90.69 115 ASP A O 1
ATOM 889 N N . ARG A 1 116 ? 26.903 1.295 -14.549 1.00 89.44 116 ARG A N 1
ATOM 890 C CA . ARG A 1 116 ? 28.108 0.468 -14.544 1.00 89.44 116 ARG A CA 1
ATOM 891 C C . ARG A 1 116 ? 29.369 1.262 -14.867 1.00 89.44 116 ARG A C 1
ATOM 893 O O . ARG A 1 116 ? 30.432 0.945 -14.332 1.00 89.44 116 ARG A O 1
ATOM 900 N N . LEU A 1 117 ? 29.276 2.265 -15.741 1.00 90.69 117 LEU A N 1
ATOM 901 C CA . LEU A 1 117 ? 30.413 3.119 -16.090 1.00 90.69 117 LEU A CA 1
ATOM 902 C C . LEU A 1 117 ? 30.833 4.007 -14.914 1.00 90.69 117 LEU A C 1
ATOM 904 O O . LEU A 1 117 ? 32.021 4.279 -14.752 1.00 90.69 117 LEU A O 1
ATOM 908 N N . ASN A 1 118 ? 29.884 4.361 -14.046 1.00 90.62 118 ASN A N 1
ATOM 909 C CA . ASN A 1 118 ? 30.104 5.122 -12.819 1.00 90.62 118 ASN A CA 1
ATOM 910 C C . ASN A 1 118 ? 30.201 4.222 -11.576 1.00 90.62 118 ASN A C 1
ATOM 912 O O . ASN A 1 118 ? 29.893 4.652 -10.470 1.00 90.62 118 ASN A O 1
ATOM 916 N N . THR A 1 119 ? 30.674 2.979 -11.727 1.00 90.50 119 THR A N 1
ATOM 917 C CA . THR A 1 119 ? 30.873 1.991 -10.643 1.00 90.50 119 THR A CA 1
ATOM 918 C C . THR A 1 119 ? 29.600 1.419 -10.000 1.00 90.50 119 THR A C 1
ATOM 920 O O . THR A 1 119 ? 29.699 0.643 -9.048 1.00 90.50 119 THR A O 1
ATOM 923 N N . GLY A 1 120 ? 28.416 1.724 -10.537 1.00 93.50 120 GLY A N 1
ATOM 924 C CA . GLY A 1 120 ? 27.151 1.117 -10.127 1.00 93.50 120 GLY A CA 1
ATOM 925 C C . GLY A 1 120 ? 27.032 -0.367 -10.526 1.00 93.50 120 GLY A C 1
ATOM 926 O O . GLY A 1 120 ? 27.747 -0.843 -11.413 1.00 93.50 120 GLY A O 1
ATOM 927 N N . PRO A 1 121 ? 26.132 -1.141 -9.891 1.00 92.56 121 PRO A N 1
ATOM 928 C CA . PRO A 1 121 ? 25.971 -2.574 -10.156 1.00 92.56 121 PRO A CA 1
ATOM 929 C C . PRO A 1 121 ? 25.019 -2.892 -11.320 1.00 92.56 121 PRO A C 1
ATOM 931 O O . PRO A 1 121 ? 24.777 -4.068 -11.603 1.00 92.56 121 PRO A O 1
ATOM 934 N N . GLY A 1 122 ? 24.429 -1.879 -11.958 1.00 90.12 122 GLY A N 1
ATOM 935 C CA . GLY A 1 122 ? 23.466 -2.066 -13.035 1.00 90.12 122 GLY A CA 1
ATOM 936 C C . GLY A 1 122 ? 24.094 -2.626 -14.309 1.00 90.12 122 GLY A C 1
ATOM 937 O O . GLY A 1 122 ? 25.312 -2.677 -14.494 1.00 90.12 122 GLY A O 1
ATOM 938 N N . PHE A 1 123 ? 23.233 -3.061 -15.220 1.00 88.00 123 PHE A N 1
ATOM 939 C CA . PHE A 1 123 ? 23.615 -3.486 -16.559 1.00 88.00 123 PHE A CA 1
ATOM 940 C C . PHE A 1 123 ? 22.650 -2.869 -17.572 1.00 88.00 123 PHE A C 1
ATOM 942 O O . PHE A 1 123 ? 21.463 -2.729 -17.271 1.00 88.00 123 PHE A O 1
ATOM 949 N N . PRO A 1 124 ? 23.138 -2.493 -18.766 1.00 88.06 124 PRO A N 1
ATOM 950 C CA . PRO A 1 124 ? 22.269 -1.974 -19.806 1.00 88.06 124 PRO A CA 1
ATOM 951 C C . PRO A 1 124 ? 21.281 -3.058 -20.240 1.00 88.06 124 PRO A C 1
ATOM 953 O O . PRO A 1 124 ? 21.658 -4.212 -20.466 1.00 88.06 124 PRO A O 1
ATOM 956 N N . LEU A 1 125 ? 20.016 -2.673 -20.365 1.00 89.62 125 LEU A N 1
ATOM 957 C CA . LEU A 1 125 ? 19.003 -3.488 -21.016 1.00 89.62 125 LEU A CA 1
ATOM 958 C C . LEU A 1 125 ? 19.045 -3.186 -22.510 1.00 89.62 125 LEU A C 1
ATOM 960 O O . LEU A 1 125 ? 19.043 -2.025 -22.906 1.00 89.62 125 LEU A O 1
ATOM 964 N N . ASN A 1 126 ? 19.092 -4.226 -23.339 1.00 90.12 126 ASN A N 1
ATOM 965 C CA . ASN A 1 126 ? 19.108 -4.078 -24.792 1.00 90.12 126 ASN A CA 1
ATOM 966 C C . ASN A 1 126 ? 17.685 -3.818 -25.318 1.00 90.12 126 ASN A C 1
ATOM 968 O O . ASN A 1 126 ? 17.086 -4.686 -25.952 1.00 90.12 126 ASN A O 1
ATOM 972 N N . ILE A 1 127 ? 17.135 -2.657 -24.963 1.00 89.69 127 ILE A N 1
ATOM 973 C CA . ILE A 1 127 ? 15.856 -2.140 -25.453 1.00 89.69 127 ILE A CA 1
ATOM 974 C C . ILE A 1 127 ? 16.176 -1.247 -26.653 1.00 89.69 127 ILE A C 1
ATOM 976 O O . ILE A 1 127 ? 17.041 -0.382 -26.553 1.00 89.69 127 ILE A O 1
ATOM 980 N N . HIS A 1 128 ? 15.529 -1.502 -27.786 1.00 87.69 128 HIS A N 1
ATOM 981 C CA . HIS A 1 128 ? 15.738 -0.743 -29.014 1.00 87.69 128 HIS A CA 1
ATOM 982 C C . HIS A 1 128 ? 14.587 0.239 -29.191 1.00 87.69 128 HIS A C 1
ATOM 984 O O . HIS A 1 128 ? 13.451 -0.192 -29.352 1.00 87.69 128 HIS A O 1
ATOM 990 N N . ASP A 1 129 ? 14.915 1.521 -29.109 1.00 86.75 129 ASP A N 1
ATOM 991 C CA . ASP A 1 129 ? 14.009 2.658 -29.219 1.00 86.75 129 ASP A CA 1
ATOM 992 C C . ASP A 1 129 ? 14.822 3.787 -29.874 1.00 86.75 129 ASP A C 1
ATOM 994 O O . ASP A 1 129 ? 15.662 4.413 -29.220 1.00 86.75 129 ASP A O 1
ATOM 998 N N . GLU A 1 130 ? 14.720 3.921 -31.202 1.00 83.44 130 GLU A N 1
ATOM 999 C CA . GLU A 1 130 ? 15.570 4.811 -32.012 1.00 83.44 130 GLU A CA 1
ATOM 1000 C C . GLU A 1 130 ? 14.796 5.968 -32.664 1.00 83.44 130 GLU A C 1
ATOM 1002 O O . GLU A 1 130 ? 15.388 6.777 -33.390 1.00 83.44 130 GLU A O 1
ATOM 1007 N N . GLY A 1 131 ? 13.500 6.110 -32.379 1.00 77.88 131 GLY A N 1
ATOM 1008 C CA . GLY A 1 131 ? 12.652 7.091 -33.042 1.00 77.88 131 GLY A CA 1
ATOM 1009 C C . GLY A 1 131 ? 11.341 7.388 -32.323 1.00 77.88 131 GLY A C 1
ATOM 1010 O O . GLY A 1 131 ? 10.959 6.740 -31.354 1.00 77.88 131 GLY A O 1
ATOM 1011 N N . ASP A 1 132 ? 10.629 8.394 -32.831 1.00 78.12 132 ASP A N 1
ATOM 1012 C CA . ASP A 1 132 ? 9.286 8.716 -32.353 1.00 78.12 132 ASP A CA 1
ATOM 1013 C C . ASP A 1 132 ? 8.345 7.517 -32.573 1.00 78.12 132 ASP A C 1
ATOM 1015 O O . ASP A 1 132 ? 8.248 6.996 -33.684 1.00 78.12 132 ASP A O 1
ATOM 1019 N N . GLU A 1 133 ? 7.610 7.127 -31.528 1.00 76.62 133 GLU A N 1
ATOM 1020 C CA . GLU A 1 133 ? 6.676 5.985 -31.526 1.00 76.62 133 GLU A CA 1
ATOM 1021 C C . GLU A 1 133 ? 7.339 4.595 -31.687 1.00 76.62 133 GLU A C 1
ATOM 1023 O O . GLU A 1 133 ? 6.636 3.614 -31.943 1.00 76.62 133 GLU A O 1
ATOM 1028 N N . GLU A 1 134 ? 8.660 4.479 -31.494 1.00 84.56 134 GLU A N 1
ATOM 1029 C CA . GLU A 1 134 ? 9.396 3.199 -31.502 1.00 84.56 134 GLU A CA 1
ATOM 1030 C C . GLU A 1 134 ? 9.571 2.578 -30.104 1.00 84.56 134 GLU A C 1
ATOM 1032 O O . GLU A 1 134 ? 10.385 1.671 -29.919 1.00 84.56 134 GLU A O 1
ATOM 1037 N N . ASP A 1 135 ? 8.772 3.027 -29.130 1.00 86.88 135 ASP A N 1
ATOM 1038 C CA . ASP A 1 135 ? 8.824 2.546 -27.754 1.00 86.88 135 ASP A CA 1
ATOM 1039 C C . ASP A 1 135 ? 8.814 1.020 -27.683 1.00 86.88 135 ASP A C 1
ATOM 1041 O O . ASP A 1 135 ? 7.946 0.327 -28.232 1.00 86.88 135 ASP A O 1
ATOM 1045 N N . ALA A 1 136 ? 9.749 0.488 -26.910 1.00 90.50 136 ALA A N 1
ATOM 1046 C CA . ALA A 1 136 ? 9.910 -0.940 -26.767 1.00 90.50 136 ALA A CA 1
ATOM 1047 C C . ALA A 1 136 ? 9.863 -1.360 -25.304 1.00 90.50 136 ALA A C 1
ATOM 1049 O O . ALA A 1 136 ? 10.153 -0.610 -24.365 1.00 90.50 136 ALA A O 1
ATOM 1050 N N . THR A 1 137 ? 9.496 -2.622 -25.117 1.00 92.81 137 THR A N 1
ATOM 1051 C CA . THR A 1 137 ? 9.551 -3.287 -23.825 1.00 92.81 137 THR A CA 1
ATOM 1052 C C . THR A 1 137 ? 10.461 -4.500 -23.866 1.00 92.81 137 THR A C 1
ATOM 1054 O O . THR A 1 137 ? 10.618 -5.167 -24.889 1.00 92.81 137 THR A O 1
ATOM 1057 N N . LEU A 1 138 ? 11.049 -4.816 -22.716 1.00 95.00 138 LEU A N 1
ATOM 1058 C CA . LEU A 1 138 ? 11.825 -6.026 -22.503 1.00 95.00 138 LEU A CA 1
ATOM 1059 C C . LEU A 1 138 ? 11.371 -6.714 -21.220 1.00 95.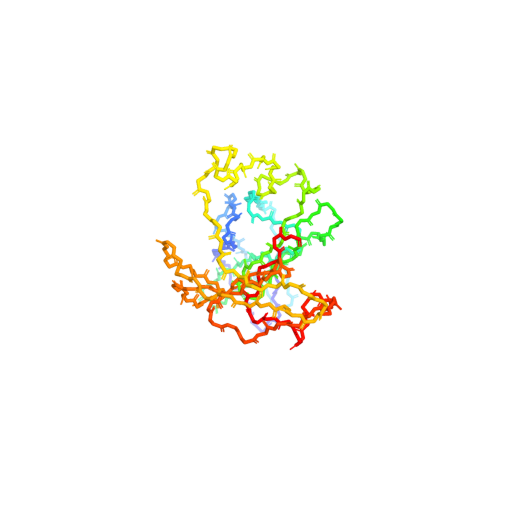00 138 LEU A C 1
ATOM 1061 O O . LEU A 1 138 ? 11.318 -6.107 -20.150 1.00 95.00 138 LEU A O 1
ATOM 1065 N N . VAL A 1 139 ? 11.086 -8.011 -21.318 1.00 96.38 139 VAL A N 1
ATOM 1066 C CA . VAL A 1 139 ? 10.809 -8.846 -20.148 1.00 96.38 139 VAL A CA 1
ATOM 1067 C C . VAL A 1 139 ? 12.128 -9.279 -19.512 1.00 96.38 139 VAL A C 1
ATOM 1069 O O . VAL A 1 139 ? 12.983 -9.870 -20.170 1.00 96.38 139 VAL A O 1
ATOM 1072 N N . VAL A 1 140 ? 12.271 -9.032 -18.214 1.00 95.6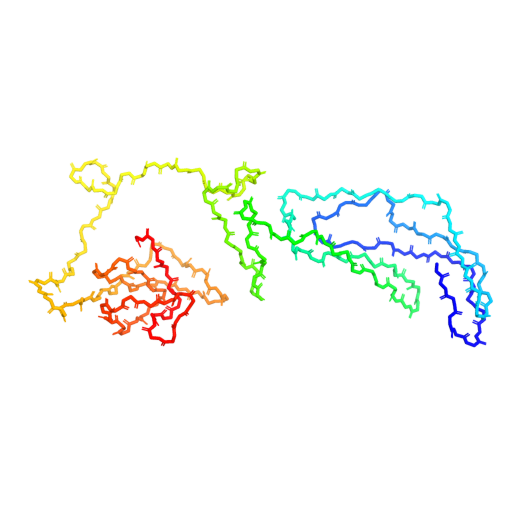2 140 VAL A N 1
ATOM 1073 C CA . VAL A 1 140 ? 13.438 -9.387 -17.403 1.00 95.62 140 VAL A CA 1
ATOM 1074 C C . VAL A 1 140 ? 13.037 -10.312 -16.256 1.00 95.62 140 VAL A C 1
ATOM 1076 O O . VAL A 1 140 ? 11.919 -10.247 -15.741 1.00 95.62 140 VAL A O 1
ATOM 1079 N N . GLN A 1 141 ? 13.957 -11.181 -15.837 1.00 97.12 141 GLN A N 1
ATOM 1080 C CA . GLN A 1 141 ? 13.773 -11.998 -14.636 1.00 97.12 141 GLN A CA 1
ATOM 1081 C C . GLN A 1 141 ? 14.094 -11.168 -13.393 1.00 97.12 141 GLN A C 1
ATOM 1083 O O . GLN A 1 141 ? 15.096 -10.453 -13.359 1.00 97.12 141 GLN A O 1
ATOM 1088 N N . LEU A 1 142 ? 13.249 -11.274 -12.369 1.00 95.81 142 LEU A N 1
ATOM 1089 C CA . LEU A 1 142 ? 13.509 -10.648 -11.079 1.00 95.81 142 LEU A CA 1
ATOM 1090 C C . LEU A 1 142 ? 14.550 -11.476 -10.311 1.00 95.81 142 LEU A C 1
ATOM 1092 O O . LEU A 1 142 ? 14.510 -12.708 -10.358 1.00 95.81 142 LEU A O 1
ATOM 1096 N N . PRO A 1 143 ? 15.456 -10.833 -9.554 1.00 94.56 143 PRO A N 1
ATOM 1097 C CA . PRO A 1 143 ? 16.467 -11.543 -8.767 1.00 94.56 143 PRO A CA 1
ATOM 1098 C C . PRO A 1 143 ? 15.862 -12.363 -7.614 1.00 94.56 143 PRO A C 1
ATOM 1100 O O . PRO A 1 143 ? 16.519 -13.247 -7.070 1.00 94.56 143 PRO A O 1
ATOM 1103 N N . PHE A 1 144 ? 14.614 -12.075 -7.238 1.00 97.31 144 PHE A N 1
ATOM 1104 C CA . PHE A 1 144 ? 13.821 -12.816 -6.262 1.00 97.31 144 PHE A CA 1
ATOM 1105 C C . PHE A 1 144 ? 12.319 -12.610 -6.533 1.00 97.31 144 PHE A C 1
ATOM 1107 O O . PHE A 1 144 ? 11.943 -11.617 -7.161 1.00 97.31 144 PHE A O 1
ATOM 1114 N N . PRO A 1 145 ? 11.439 -13.513 -6.060 1.00 97.94 145 PRO A N 1
ATOM 1115 C CA . PRO A 1 145 ? 9.999 -13.333 -6.196 1.00 97.94 145 PRO A CA 1
ATOM 1116 C C . PRO A 1 145 ? 9.497 -12.097 -5.437 1.00 97.94 145 PRO A C 1
ATOM 1118 O O . PRO A 1 145 ? 9.794 -11.930 -4.254 1.00 97.94 145 PRO A O 1
ATOM 1121 N N . VAL A 1 146 ? 8.683 -11.265 -6.088 1.00 96.75 146 VAL A N 1
ATOM 1122 C CA . VAL A 1 146 ? 8.058 -10.076 -5.486 1.00 96.75 146 VAL A CA 1
ATOM 1123 C C . VAL A 1 146 ? 6.554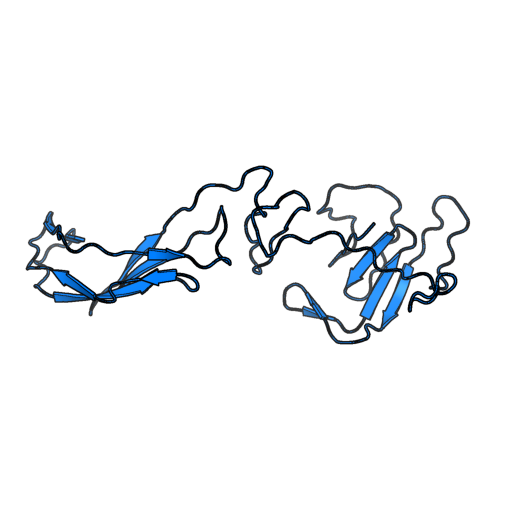 -10.286 -5.375 1.00 96.75 146 VAL A C 1
ATOM 1125 O O . VAL A 1 146 ? 5.893 -10.627 -6.355 1.00 96.75 146 VAL A O 1
ATOM 1128 N N . LYS A 1 147 ? 5.988 -10.067 -4.182 1.00 95.94 147 LYS A N 1
ATOM 1129 C CA . LYS A 1 147 ? 4.534 -10.066 -3.980 1.00 95.94 147 LYS A CA 1
ATOM 1130 C C . LYS A 1 147 ? 3.989 -8.652 -4.167 1.00 95.94 147 LYS A C 1
ATOM 1132 O O . LYS A 1 147 ? 4.320 -7.770 -3.383 1.00 95.94 147 LYS A O 1
ATOM 1137 N N . TYR A 1 148 ? 3.125 -8.461 -5.158 1.00 94.38 148 TYR A N 1
ATOM 1138 C CA . TYR A 1 148 ? 2.494 -7.181 -5.473 1.00 94.38 148 TYR A CA 1
ATOM 1139 C C . TYR A 1 148 ? 0.980 -7.379 -5.632 1.00 94.38 148 TYR A C 1
ATOM 1141 O O . TYR A 1 148 ? 0.542 -8.185 -6.456 1.00 94.38 148 TYR A O 1
ATOM 1149 N N . TYR A 1 149 ? 0.183 -6.715 -4.783 1.00 93.69 149 TYR A N 1
ATOM 1150 C CA . TYR A 1 149 ? -1.279 -6.896 -4.678 1.00 93.69 149 TYR A CA 1
ATOM 1151 C C . TYR A 1 149 ? -1.720 -8.372 -4.660 1.00 93.69 149 TYR A C 1
ATOM 1153 O O . TYR A 1 149 ? -2.552 -8.828 -5.444 1.00 93.69 149 TYR A O 1
ATOM 1161 N N . GLY A 1 150 ? -1.111 -9.166 -3.778 1.00 94.88 150 GLY A N 1
ATOM 1162 C CA . GLY A 1 150 ? -1.504 -10.556 -3.533 1.00 94.88 150 GLY A CA 1
ATOM 1163 C C . GLY A 1 150 ? -0.895 -11.569 -4.499 1.00 94.88 150 GLY A C 1
ATOM 1164 O O . GLY A 1 150 ? -0.859 -12.755 -4.174 1.00 94.88 150 GLY A O 1
ATOM 1165 N N . ARG A 1 151 ? -0.362 -11.122 -5.640 1.00 96.12 151 ARG A N 1
ATOM 1166 C CA . ARG A 1 151 ? 0.241 -11.982 -6.665 1.00 96.12 151 ARG A CA 1
ATOM 1167 C C . ARG A 1 151 ? 1.757 -11.995 -6.544 1.00 96.12 151 ARG A C 1
ATOM 1169 O O . ARG A 1 151 ? 2.365 -10.959 -6.298 1.00 96.12 151 ARG A O 1
ATOM 1176 N N . VAL A 1 152 ? 2.354 -13.173 -6.710 1.00 98.06 152 VAL A N 1
ATOM 1177 C CA . VAL A 1 152 ? 3.810 -13.350 -6.728 1.00 98.06 152 VAL A CA 1
ATOM 1178 C C . VAL A 1 152 ? 4.296 -13.294 -8.171 1.00 98.06 152 VAL A C 1
ATOM 1180 O O . VAL A 1 152 ? 3.817 -14.049 -9.014 1.00 98.06 152 VAL A O 1
ATOM 1183 N N . TYR A 1 153 ? 5.255 -12.416 -8.435 1.00 98.25 153 TYR A N 1
ATOM 1184 C CA . TYR A 1 153 ? 5.897 -12.229 -9.729 1.00 98.25 153 TYR A CA 1
ATOM 1185 C C . TYR A 1 153 ? 7.361 -12.647 -9.645 1.00 98.25 153 TYR A C 1
ATOM 1187 O O . TYR A 1 153 ? 8.049 -12.330 -8.678 1.00 98.25 153 TYR A O 1
ATOM 1195 N N . THR A 1 154 ? 7.847 -13.341 -10.669 1.00 98.38 154 THR A N 1
ATOM 1196 C CA . THR A 1 154 ? 9.265 -13.714 -10.835 1.00 98.38 154 THR A CA 1
ATOM 1197 C C . THR A 1 154 ? 9.920 -12.988 -12.007 1.00 98.38 154 THR A C 1
ATOM 1199 O O . THR A 1 154 ? 11.102 -13.165 -12.269 1.00 98.38 154 THR A O 1
ATOM 1202 N N . GLN A 1 155 ? 9.154 -12.164 -12.716 1.00 97.81 155 GLN A N 1
ATOM 1203 C CA . GLN A 1 155 ? 9.578 -11.416 -13.889 1.00 97.81 155 GLN A CA 1
ATOM 1204 C C . GLN A 1 155 ? 8.862 -10.068 -13.930 1.00 97.81 155 GLN A C 1
ATOM 1206 O O . GLN A 1 155 ? 7.791 -9.912 -13.337 1.00 97.81 155 GLN A O 1
ATOM 1211 N N . ALA A 1 156 ? 9.441 -9.120 -14.653 1.00 96.94 156 ALA A N 1
ATOM 1212 C CA . ALA A 1 156 ? 8.876 -7.803 -14.900 1.00 96.94 156 ALA A CA 1
ATOM 1213 C C . ALA A 1 156 ? 9.118 -7.390 -16.354 1.00 96.94 156 ALA A C 1
ATOM 1215 O O . ALA A 1 156 ? 10.012 -7.912 -17.014 1.00 96.94 156 ALA A O 1
ATOM 1216 N N . THR A 1 157 ? 8.326 -6.451 -16.847 1.00 95.75 157 THR A N 1
ATOM 1217 C CA . THR A 1 157 ? 8.490 -5.819 -18.154 1.00 95.75 157 THR A CA 1
ATOM 1218 C C . THR A 1 157 ? 9.009 -4.408 -17.938 1.00 95.75 157 THR A C 1
ATOM 1220 O O . THR A 1 157 ? 8.381 -3.644 -17.213 1.00 95.75 157 THR A O 1
ATOM 1223 N N . VAL A 1 158 ? 10.144 -4.066 -18.539 1.00 94.19 158 VAL A N 1
ATOM 1224 C CA . VAL A 1 158 ? 10.729 -2.719 -18.510 1.00 94.19 158 VAL A CA 1
ATOM 1225 C C . VAL A 1 158 ? 10.446 -2.046 -19.843 1.00 94.19 158 VAL A C 1
ATOM 1227 O O . VAL A 1 158 ? 10.667 -2.668 -20.879 1.00 94.19 158 VAL A O 1
ATOM 1230 N N . CYS A 1 159 ? 9.966 -0.807 -19.822 1.00 91.50 159 CYS A N 1
ATOM 1231 C CA . CYS A 1 159 ? 9.746 -0.003 -21.020 1.00 91.50 159 CYS A CA 1
ATOM 1232 C C . CYS A 1 159 ? 10.811 1.084 -21.152 1.00 91.50 159 CYS A C 1
ATOM 1234 O O . CYS A 1 159 ? 11.231 1.654 -20.142 1.00 91.50 159 CYS A O 1
ATOM 1236 N N . SER A 1 160 ? 11.204 1.401 -22.387 1.00 90.25 160 SER A N 1
ATOM 1237 C CA . SER A 1 160 ? 12.076 2.544 -22.685 1.00 90.25 160 SER A CA 1
ATOM 1238 C C . SER A 1 160 ? 11.511 3.876 -22.168 1.00 90.25 160 SER A C 1
ATOM 1240 O O . SER A 1 160 ? 12.279 4.721 -21.719 1.00 90.25 160 SER A O 1
ATOM 1242 N N . ASN A 1 161 ? 10.181 4.001 -22.065 1.00 85.62 161 ASN A N 1
ATOM 1243 C CA . ASN A 1 161 ? 9.469 5.156 -21.496 1.00 85.62 161 ASN A CA 1
ATOM 1244 C C . ASN A 1 161 ? 9.578 5.330 -19.969 1.00 85.62 161 ASN A C 1
ATOM 1246 O O . ASN A 1 161 ? 8.869 6.155 -19.394 1.00 85.62 161 ASN A O 1
ATOM 1250 N N . GLY A 1 162 ? 10.406 4.546 -19.276 1.00 86.06 162 GLY A N 1
ATOM 1251 C CA . GLY A 1 162 ? 10.662 4.763 -17.850 1.00 86.06 162 GLY A CA 1
ATOM 1252 C C . GLY A 1 162 ? 9.596 4.200 -16.902 1.00 86.06 162 GLY A C 1
ATOM 1253 O O . GLY A 1 162 ? 9.507 4.603 -15.745 1.00 86.06 162 GLY A O 1
ATOM 1254 N N . TRP A 1 163 ? 8.806 3.221 -17.335 1.00 89.25 163 TRP A N 1
ATOM 1255 C CA . TRP A 1 163 ? 7.964 2.445 -16.425 1.00 89.25 163 TRP A CA 1
ATOM 1256 C C . TRP A 1 163 ? 8.382 0.977 -16.389 1.00 89.25 163 TRP A C 1
ATOM 1258 O O . TRP A 1 163 ? 8.987 0.436 -17.317 1.00 89.25 163 TRP A O 1
ATOM 1268 N N . VAL A 1 164 ? 8.025 0.317 -15.291 1.00 93.25 164 VAL A N 1
ATOM 1269 C CA . VAL A 1 164 ? 8.166 -1.127 -15.100 1.00 93.25 164 VAL A CA 1
ATOM 1270 C C . VAL A 1 164 ? 6.797 -1.712 -14.775 1.00 93.25 164 VAL A C 1
ATOM 1272 O O . VAL A 1 164 ? 6.037 -1.122 -14.022 1.00 93.25 164 VAL A O 1
ATOM 1275 N N . ALA A 1 165 ? 6.460 -2.872 -15.321 1.00 94.62 165 ALA A N 1
ATOM 1276 C CA . ALA A 1 165 ? 5.242 -3.604 -14.993 1.00 94.62 165 ALA A CA 1
ATOM 1277 C C . ALA A 1 165 ? 5.603 -4.962 -14.402 1.00 94.62 165 ALA A C 1
ATOM 1279 O O . ALA A 1 165 ? 6.423 -5.686 -14.965 1.00 94.62 165 ALA A O 1
ATOM 1280 N N . MET A 1 166 ? 4.995 -5.339 -13.281 1.00 96.44 166 MET A N 1
ATOM 1281 C CA . MET A 1 166 ? 5.184 -6.685 -12.740 1.00 96.44 166 MET A CA 1
ATOM 1282 C C . MET A 1 166 ? 4.524 -7.723 -13.662 1.00 96.44 166 MET A C 1
ATOM 1284 O O . MET A 1 166 ? 3.341 -7.620 -13.984 1.00 96.44 166 MET A O 1
ATOM 1288 N N . GLY A 1 167 ? 5.275 -8.750 -14.071 1.00 96.38 167 GLY A N 1
ATOM 1289 C CA . GLY A 1 167 ? 4.838 -9.746 -15.055 1.00 96.38 167 GLY A CA 1
ATOM 1290 C C . GLY A 1 167 ? 5.149 -9.371 -16.510 1.00 96.38 167 GLY A C 1
ATOM 1291 O O . GLY A 1 167 ? 6.022 -8.550 -16.784 1.00 96.38 167 GLY A O 1
ATOM 1292 N N . VAL A 1 168 ? 4.463 -10.028 -17.454 1.00 95.12 168 VAL A N 1
ATOM 1293 C CA . VAL A 1 168 ? 4.509 -9.689 -18.890 1.00 95.12 168 VAL A CA 1
ATOM 1294 C C . VAL A 1 168 ? 3.474 -8.607 -19.176 1.00 95.12 168 VAL A C 1
ATOM 1296 O O . VAL A 1 168 ? 2.302 -8.796 -18.855 1.00 95.12 168 VAL A O 1
ATOM 1299 N N . SER A 1 169 ? 3.891 -7.523 -19.823 1.00 91.44 169 SER A N 1
ATOM 1300 C CA . SER A 1 169 ? 3.009 -6.477 -20.338 1.00 91.44 169 SER A CA 1
ATOM 1301 C C . SER A 1 169 ? 3.258 -6.276 -21.837 1.00 91.44 169 SER A C 1
ATOM 1303 O O . SER A 1 169 ? 4.418 -6.188 -22.230 1.00 91.44 169 SER A O 1
ATOM 1305 N N . PRO A 1 170 ? 2.211 -6.205 -22.679 1.00 86.06 170 PRO A N 1
ATOM 1306 C CA . PRO A 1 170 ? 2.352 -5.866 -24.094 1.00 86.06 170 PRO A CA 1
ATOM 1307 C C . PRO A 1 170 ? 2.339 -4.350 -24.353 1.00 86.06 170 PRO A C 1
ATOM 1309 O O . PRO A 1 170 ? 2.465 -3.935 -25.501 1.00 86.06 170 PRO A O 1
ATOM 1312 N N . GLU A 1 171 ? 2.123 -3.530 -23.321 1.00 85.94 171 GLU A N 1
ATOM 1313 C CA . GLU A 1 171 ? 1.950 -2.086 -23.477 1.00 85.94 171 GLU A CA 1
ATOM 1314 C C . GLU A 1 171 ? 3.248 -1.401 -23.906 1.00 85.94 171 GLU A C 1
ATOM 1316 O O . GLU A 1 171 ? 4.309 -1.679 -23.359 1.00 85.94 171 GLU A O 1
ATOM 1321 N N . VAL A 1 172 ? 3.136 -0.470 -24.851 1.00 83.00 172 VAL A N 1
ATOM 1322 C CA . VAL A 1 172 ? 4.234 0.365 -25.377 1.00 83.00 172 VAL A CA 1
ATOM 1323 C C . VAL A 1 172 ? 3.757 1.801 -25.636 1.00 83.00 172 VAL A C 1
ATOM 1325 O O . VAL A 1 172 ? 4.308 2.521 -26.445 1.00 83.00 172 VAL A O 1
ATOM 1328 N N . SER A 1 173 ? 2.656 2.234 -25.016 1.00 75.69 173 SER A N 1
ATOM 1329 C CA . SER A 1 173 ? 2.077 3.550 -25.319 1.00 75.69 173 SER A CA 1
ATOM 1330 C C . SER A 1 173 ? 2.948 4.706 -24.791 1.00 75.69 173 SER A C 1
ATOM 1332 O O . SER A 1 173 ? 3.009 4.899 -23.578 1.00 75.69 173 SER A O 1
ATOM 1334 N N . PHE A 1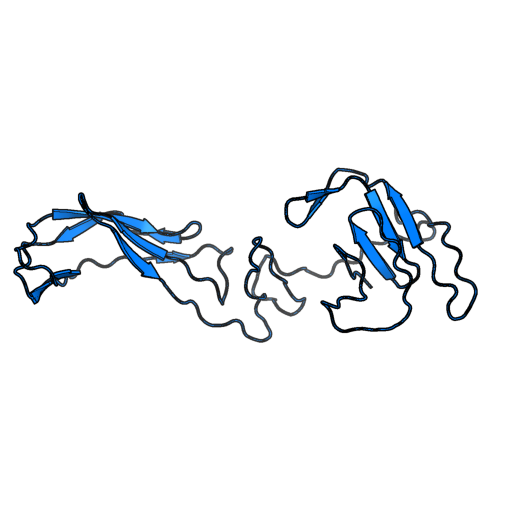 174 ? 3.462 5.561 -25.685 1.00 73.06 174 PHE A N 1
ATOM 1335 C CA . PHE A 1 174 ? 4.164 6.833 -25.389 1.00 73.06 174 PHE A CA 1
ATOM 1336 C C . PHE A 1 174 ? 3.322 7.911 -24.697 1.00 73.06 174 PHE A C 1
ATOM 1338 O O . PHE A 1 174 ? 3.824 8.951 -24.264 1.00 73.06 174 PHE A O 1
ATOM 1345 N N . ARG A 1 175 ? 1.994 7.765 -24.667 1.00 77.94 175 ARG A N 1
ATOM 1346 C CA . ARG A 1 175 ? 1.138 8.868 -24.225 1.00 77.94 175 ARG A CA 1
ATOM 1347 C C . ARG A 1 175 ? 1.074 8.959 -22.708 1.00 77.94 175 ARG A C 1
ATOM 1349 O O . ARG A 1 175 ? 0.536 8.068 -22.055 1.00 77.94 175 ARG A O 1
ATOM 1356 N N . ASN A 1 176 ? 1.432 10.130 -22.187 1.00 77.75 176 ASN A N 1
ATOM 1357 C CA . ASN A 1 176 ? 1.176 10.482 -20.795 1.00 77.75 176 ASN A CA 1
ATOM 1358 C C . ASN A 1 176 ? -0.325 10.401 -20.472 1.00 77.75 176 ASN A C 1
ATOM 1360 O O . ASN A 1 176 ? -1.200 10.881 -21.214 1.00 77.75 176 ASN A O 1
ATOM 1364 N N . ARG A 1 177 ? -0.620 9.757 -19.345 1.00 78.62 177 ARG A N 1
ATOM 1365 C CA . ARG A 1 177 ? -1.960 9.557 -18.795 1.00 78.62 177 ARG A CA 1
ATOM 1366 C C . ARG A 1 177 ? -1.909 9.771 -17.290 1.00 78.62 177 ARG A C 1
ATOM 1368 O O . ARG A 1 177 ? -0.861 9.632 -16.669 1.00 78.62 177 ARG A O 1
ATOM 1375 N N . THR A 1 178 ? -3.058 10.083 -16.706 1.00 82.69 178 THR A N 1
ATOM 1376 C CA . THR A 1 178 ? -3.215 10.057 -15.251 1.00 82.69 178 THR A CA 1
ATOM 1377 C C . THR A 1 178 ? -2.959 8.650 -14.726 1.00 82.69 178 THR A C 1
ATOM 1379 O O . THR A 1 178 ? -3.301 7.673 -15.388 1.00 82.69 178 THR A O 1
ATOM 1382 N N . ILE A 1 179 ? -2.401 8.541 -13.527 1.00 79.69 179 ILE A N 1
ATOM 1383 C CA . ILE A 1 179 ? -2.248 7.262 -12.833 1.00 79.69 179 ILE A CA 1
ATOM 1384 C C . ILE A 1 179 ? -3.315 7.210 -11.728 1.00 79.69 179 ILE A C 1
ATOM 1386 O O . ILE A 1 179 ? -3.368 8.140 -10.922 1.00 79.69 179 ILE A O 1
ATOM 1390 N N . PRO A 1 180 ? -4.168 6.168 -11.670 1.00 80.81 180 PRO A N 1
ATOM 1391 C CA . PRO A 1 180 ? -4.253 5.036 -12.597 1.00 80.81 180 PRO A CA 1
ATOM 1392 C C . PRO A 1 180 ? -4.927 5.401 -13.936 1.00 80.81 180 PRO A C 1
ATOM 1394 O O . PRO A 1 180 ? -5.759 6.306 -14.009 1.00 80.81 180 PRO A O 1
ATOM 1397 N N . SER A 1 181 ? -4.605 4.650 -14.994 1.00 82.94 181 SER A N 1
ATOM 1398 C CA . SER A 1 181 ? -5.247 4.749 -16.313 1.00 82.94 181 SER A CA 1
ATOM 1399 C C . SER A 1 181 ? -5.480 3.353 -16.895 1.00 82.94 181 SER A C 1
ATOM 1401 O O . SER A 1 181 ? -4.593 2.507 -16.785 1.00 82.94 181 SER A O 1
ATOM 1403 N N . PRO A 1 182 ? -6.623 3.107 -17.565 1.00 83.31 182 PRO A N 1
ATOM 1404 C CA . PRO A 1 182 ? -6.902 1.828 -18.222 1.00 83.31 182 PRO A CA 1
ATOM 1405 C C . PRO A 1 182 ? -5.997 1.546 -19.431 1.00 83.31 182 PRO A C 1
ATOM 1407 O O . PRO A 1 182 ? -5.965 0.419 -19.904 1.00 83.31 182 PRO A O 1
ATOM 1410 N N . ALA A 1 183 ? -5.292 2.561 -19.940 1.00 82.19 183 ALA A N 1
ATOM 1411 C CA . ALA A 1 183 ? -4.317 2.432 -21.025 1.00 82.19 183 ALA A CA 1
ATOM 1412 C C . ALA A 1 183 ? -2.865 2.321 -20.520 1.00 82.19 183 ALA A C 1
ATOM 1414 O O . ALA A 1 183 ? -1.938 2.371 -21.320 1.00 82.19 183 ALA A O 1
ATOM 1415 N N . GLY A 1 184 ? -2.657 2.282 -19.199 1.00 83.75 184 GLY A N 1
ATOM 1416 C CA . GLY A 1 184 ? -1.347 2.017 -18.610 1.00 83.75 184 GLY A CA 1
ATOM 1417 C C . GLY A 1 184 ? -1.129 0.516 -18.401 1.00 83.75 184 GLY A C 1
ATOM 1418 O O . GLY A 1 184 ? -2.100 -0.245 -18.353 1.00 83.75 184 GLY A O 1
ATOM 1419 N N . PRO A 1 185 ? 0.124 0.074 -18.228 1.00 88.38 185 PRO A N 1
ATOM 1420 C CA . PRO A 1 185 ? 0.405 -1.320 -17.936 1.00 88.38 185 PRO A CA 1
ATOM 1421 C C . PRO A 1 185 ? -0.190 -1.734 -16.588 1.00 88.38 185 PRO A C 1
ATOM 1423 O O . PRO A 1 185 ? -0.228 -0.971 -15.618 1.00 88.38 185 PRO A O 1
ATOM 1426 N N . TYR A 1 186 ? -0.627 -2.988 -16.507 1.00 89.12 186 TYR A N 1
ATOM 1427 C CA . TYR A 1 186 ? -1.023 -3.575 -15.234 1.00 89.12 186 TYR A CA 1
ATOM 1428 C C . TYR A 1 186 ? 0.177 -3.670 -14.296 1.00 89.12 186 TYR A C 1
ATOM 1430 O O . TYR A 1 186 ? 1.301 -3.918 -14.721 1.00 89.12 186 TYR A O 1
ATOM 1438 N N . ALA A 1 187 ? -0.088 -3.523 -12.999 1.00 92.06 187 ALA A N 1
ATOM 1439 C CA . ALA A 1 187 ? 0.924 -3.640 -11.958 1.00 92.06 187 ALA A CA 1
ATOM 1440 C C . ALA A 1 187 ? 2.173 -2.766 -12.188 1.00 92.06 187 ALA A C 1
ATOM 1442 O O . ALA A 1 187 ? 3.311 -3.216 -12.035 1.00 92.06 187 ALA A O 1
ATOM 1443 N N . MET A 1 188 ? 1.917 -1.518 -12.585 1.00 91.12 188 MET A N 1
ATOM 1444 C CA . MET A 1 188 ? 2.929 -0.527 -12.909 1.00 91.12 188 MET A CA 1
ATOM 1445 C C . MET A 1 188 ? 3.696 -0.043 -11.675 1.00 91.12 188 MET A C 1
ATOM 1447 O O . MET A 1 188 ? 3.135 0.220 -10.612 1.00 91.12 188 MET A O 1
ATOM 1451 N N . ILE A 1 189 ? 4.985 0.161 -11.885 1.00 90.69 189 ILE A N 1
ATOM 1452 C CA . ILE A 1 189 ? 5.907 0.942 -11.082 1.00 90.69 189 ILE A CA 1
ATOM 1453 C C . ILE A 1 189 ? 6.389 2.051 -12.019 1.00 90.69 189 ILE A C 1
ATOM 1455 O O . ILE A 1 189 ? 6.889 1.761 -13.105 1.00 90.69 189 ILE A O 1
ATOM 1459 N N . ALA A 1 190 ? 6.213 3.307 -11.616 1.00 87.31 190 ALA A N 1
ATOM 1460 C CA . ALA A 1 190 ? 6.644 4.485 -12.371 1.00 87.31 190 ALA A CA 1
ATOM 1461 C C . ALA A 1 190 ? 7.798 5.165 -11.612 1.00 87.31 190 ALA A C 1
ATOM 1463 O O . ALA A 1 190 ? 7.546 6.064 -10.811 1.00 87.31 190 ALA A O 1
ATOM 1464 N N . PRO A 1 191 ? 9.036 4.650 -11.737 1.00 76.94 191 PRO A N 1
ATOM 1465 C CA . PRO A 1 191 ? 10.178 5.140 -10.969 1.00 76.94 191 PRO A CA 1
ATOM 1466 C C . PRO A 1 191 ? 10.851 6.389 -11.564 1.00 76.94 191 PRO A C 1
ATOM 1468 O O . PRO A 1 191 ? 11.725 6.940 -10.896 1.00 76.94 191 PRO A O 1
ATOM 1471 N N . PHE A 1 192 ? 10.486 6.802 -12.784 1.00 68.56 192 PHE A N 1
ATOM 1472 C CA . PHE A 1 192 ? 11.092 7.913 -13.525 1.00 68.56 192 PHE A CA 1
ATOM 1473 C C . PHE A 1 192 ? 10.065 8.996 -13.870 1.00 68.56 192 PHE A C 1
ATOM 1475 O O . PHE A 1 192 ? 8.880 8.642 -14.080 1.00 68.56 192 PHE A O 1
#

Foldseek 3Di:
DFAQDQAKDAWFKWAKDKDPQKDKPDGIDTFHIHGHGGDTDDPDDIDIDGHLPDFQQDWMWIWGGGPPDIDIDTDHGHHDDPLTWHHADPLGDIDADCSVVVHPPHDDDDDQDCDVVVVHPHDDDPFDDDDDLSKGKDKDADPDWDQDSNDTARIWIDIPLQKIAGDDWPQRDPDDDDPPDPNDTHRMDRPD

Secondary structure (DSSP, 8-state):
-B--SSSPBPPEEEEEEE-TTEEES-SEEEE--B-TT-B--------EEE-TT--TT---EEEEE-SS-EEEEE--PPPP-TTSPPPP-TTS-----TT-TT-TTSPPP------GGGT-S---------STT---EEEEEEEEEEEETTEEEEEEEEETTS-EEES-----------SS-TTSPTTEE---

Mean predicted aligned error: 7.18 Å

Solvent-accessible surface area (backbone atoms only — not comparable to full-atom values): 11957 Å² total; per-residue (Å²): 93,70,32,87,50,96,57,63,44,70,54,48,68,25,41,47,46,62,37,90,62,50,47,63,77,50,55,64,50,75,49,68,66,29,48,55,75,34,72,52,86,76,88,81,80,76,51,78,48,73,36,95,88,63,56,43,48,43,67,51,42,40,34,41,37,44,98,86,52,69,52,76,44,78,44,78,47,57,73,54,56,96,57,42,40,49,54,65,49,98,88,68,55,62,53,61,46,80,66,15,76,90,42,92,83,28,62,75,92,69,94,74,67,44,51,49,93,75,75,18,86,44,75,89,73,95,65,68,62,90,55,91,93,37,53,31,64,44,80,42,77,45,98,56,76,43,76,57,92,90,42,78,31,53,32,28,19,40,35,76,86,43,38,36,20,60,31,89,63,91,66,52,74,86,69,89,71,64,88,86,45,95,86,51,58,64,67,62,44,74,88,103